Protein AF-A0A7C2WT89-F1 (afdb_monomer)

Structure (mmCIF, N/CA/C/O backbone):
data_AF-A0A7C2WT89-F1
#
_entry.id   AF-A0A7C2WT89-F1
#
loop_
_atom_site.group_PDB
_atom_site.id
_atom_site.type_symbol
_atom_site.label_atom_id
_atom_site.label_alt_id
_atom_site.label_comp_id
_atom_site.label_asym_id
_atom_site.label_entity_id
_atom_site.label_seq_id
_atom_site.pdbx_PDB_ins_code
_atom_site.Cartn_x
_atom_site.Cartn_y
_atom_site.Cartn_z
_atom_site.occupancy
_atom_site.B_iso_or_equiv
_atom_site.auth_seq_id
_atom_site.auth_comp_id
_atom_site.auth_asym_id
_atom_site.auth_atom_id
_atom_site.pdbx_PDB_model_num
ATOM 1 N N . MET A 1 1 ? 7.567 -8.082 -26.683 1.00 85.81 1 MET A N 1
ATOM 2 C CA . MET A 1 1 ? 8.306 -8.530 -25.478 1.00 85.81 1 MET A CA 1
ATOM 3 C C . MET A 1 1 ? 8.634 -7.411 -24.489 1.00 85.81 1 MET A C 1
ATOM 5 O O . MET A 1 1 ? 9.079 -6.351 -24.909 1.00 85.81 1 MET A O 1
ATOM 9 N N . GLN A 1 2 ? 8.507 -7.646 -23.176 1.00 87.81 2 GLN A N 1
ATOM 10 C CA . GLN A 1 2 ? 9.046 -6.742 -22.143 1.00 87.81 2 GLN A CA 1
ATOM 11 C C . GLN A 1 2 ? 10.360 -7.293 -21.568 1.00 87.81 2 GLN A C 1
ATOM 13 O O . GLN A 1 2 ? 10.480 -8.487 -21.293 1.00 87.81 2 GLN A O 1
ATOM 18 N N . LEU A 1 3 ? 11.352 -6.423 -21.389 1.00 90.44 3 LEU A N 1
ATOM 19 C CA . LEU A 1 3 ? 12.696 -6.751 -20.917 1.00 90.44 3 LEU A CA 1
ATOM 20 C C . LEU A 1 3 ? 12.999 -5.997 -19.624 1.00 90.44 3 LEU A C 1
ATOM 22 O O . LEU A 1 3 ? 12.679 -4.815 -19.506 1.00 90.44 3 LEU A O 1
ATOM 26 N N . TYR A 1 4 ? 13.639 -6.669 -18.669 1.00 90.00 4 TYR A N 1
ATOM 27 C CA . TYR A 1 4 ? 14.291 -6.017 -17.538 1.00 90.00 4 TYR A CA 1
ATOM 28 C C . TYR A 1 4 ? 15.688 -5.568 -17.956 1.00 90.00 4 TYR A C 1
ATOM 30 O O . TYR A 1 4 ? 16.420 -6.334 -18.588 1.00 90.00 4 TYR A O 1
ATOM 38 N N . VAL A 1 5 ? 16.073 -4.362 -17.540 1.00 93.81 5 VAL A N 1
ATOM 39 C CA . VAL A 1 5 ? 17.429 -3.837 -17.701 1.00 93.81 5 VAL A CA 1
ATOM 40 C C . VAL A 1 5 ? 17.894 -3.279 -16.364 1.00 93.81 5 VAL A C 1
ATOM 42 O O . VAL A 1 5 ? 17.204 -2.459 -15.768 1.00 93.81 5 VAL A O 1
ATOM 45 N N . GLY A 1 6 ? 19.059 -3.690 -15.874 1.00 91.81 6 GLY A N 1
ATOM 46 C CA . GLY A 1 6 ? 19.616 -3.166 -14.625 1.00 91.81 6 GLY A CA 1
ATOM 47 C C . GLY A 1 6 ? 21.132 -3.081 -14.633 1.00 91.81 6 GLY A C 1
ATOM 48 O O . GLY A 1 6 ? 21.773 -3.637 -15.515 1.00 91.81 6 GLY A O 1
ATOM 49 N N . GLY A 1 7 ? 21.708 -2.402 -13.644 1.00 88.00 7 GLY A N 1
ATOM 50 C CA . GLY A 1 7 ? 23.158 -2.225 -13.520 1.00 88.00 7 GLY A CA 1
ATOM 51 C C . GLY A 1 7 ? 23.739 -1.116 -14.400 1.00 88.00 7 GLY A C 1
ATOM 52 O O . GLY A 1 7 ? 24.950 -1.085 -14.588 1.00 88.00 7 GLY A O 1
ATOM 53 N N . PHE A 1 8 ? 22.897 -0.233 -14.944 1.00 95.44 8 PHE A N 1
ATOM 54 C CA . PHE A 1 8 ? 23.338 0.965 -15.661 1.00 95.44 8 PHE A CA 1
ATOM 55 C C . PHE A 1 8 ? 23.509 2.161 -14.716 1.00 95.44 8 PHE A C 1
ATOM 57 O O . PHE A 1 8 ? 23.029 2.153 -13.578 1.00 95.44 8 PHE A O 1
ATOM 64 N N . SER A 1 9 ? 24.187 3.200 -15.207 1.00 94.19 9 SER A N 1
ATOM 65 C CA . SER A 1 9 ? 24.551 4.371 -14.414 1.00 94.19 9 SER A CA 1
ATOM 66 C C . SER A 1 9 ? 23.323 5.157 -13.959 1.00 94.19 9 SER A C 1
ATOM 68 O O . SER A 1 9 ? 22.323 5.258 -14.666 1.00 94.19 9 SER A O 1
ATOM 70 N N . SER A 1 10 ? 23.398 5.795 -12.790 1.00 90.00 10 SER A N 1
ATOM 71 C CA . SER A 1 10 ? 22.308 6.646 -12.291 1.00 90.00 10 SER A CA 1
ATOM 72 C C . SER A 1 10 ? 22.064 7.894 -13.153 1.00 90.00 10 SER A C 1
ATOM 74 O O . SER A 1 10 ? 21.042 8.562 -12.990 1.00 90.00 10 SER A O 1
ATOM 76 N N . VAL A 1 11 ? 22.980 8.212 -14.070 1.00 92.38 11 VAL A N 1
ATOM 77 C CA . VAL A 1 11 ? 22.815 9.294 -15.050 1.00 92.38 11 VAL A CA 1
ATOM 78 C C . VAL A 1 11 ? 22.340 8.810 -16.420 1.00 92.38 11 VAL A C 1
ATOM 80 O O . VAL A 1 11 ? 22.006 9.658 -17.239 1.00 92.38 11 VAL A O 1
ATOM 83 N N . THR A 1 12 ? 22.280 7.493 -16.661 1.00 94.12 12 THR A N 1
ATOM 84 C CA . THR A 1 12 ? 21.783 6.940 -17.928 1.00 94.12 12 THR A CA 1
ATOM 85 C C . THR A 1 12 ? 20.310 7.312 -18.113 1.00 94.12 12 THR A C 1
ATOM 87 O O . THR A 1 12 ? 19.504 7.181 -17.182 1.00 94.12 12 THR A O 1
ATOM 90 N N . LEU A 1 13 ? 19.961 7.779 -19.312 1.00 95.00 13 LEU A N 1
ATOM 91 C CA . LEU A 1 13 ? 18.623 8.243 -19.678 1.00 95.00 13 LEU A CA 1
ATOM 92 C C . LEU A 1 13 ? 17.868 7.233 -20.551 1.00 95.00 13 LEU A C 1
ATOM 94 O O . LEU A 1 13 ? 18.439 6.331 -21.163 1.00 95.00 13 LEU A O 1
ATOM 98 N N . GLU A 1 14 ? 16.550 7.409 -20.622 1.00 95.19 14 GLU A N 1
ATOM 99 C CA . GLU A 1 14 ? 15.634 6.557 -21.378 1.00 95.19 14 GLU A CA 1
ATOM 100 C C . GLU A 1 14 ? 16.024 6.472 -22.867 1.00 95.19 14 GLU A C 1
ATOM 102 O O . GLU A 1 14 ? 16.026 5.380 -23.435 1.00 95.19 14 GLU A O 1
ATOM 107 N N . ASP A 1 15 ? 16.432 7.590 -23.478 1.00 96.06 15 ASP A N 1
ATOM 108 C CA . ASP A 1 15 ? 16.851 7.648 -24.887 1.00 96.06 15 ASP A CA 1
ATOM 109 C C . ASP A 1 15 ? 18.136 6.850 -25.162 1.00 96.06 15 ASP A C 1
ATOM 111 O O . ASP A 1 15 ? 18.303 6.285 -26.243 1.00 96.06 15 ASP A O 1
ATOM 115 N N . GLU A 1 16 ? 19.045 6.760 -24.188 1.00 96.12 16 GLU A N 1
ATOM 116 C CA . GLU A 1 16 ? 20.295 6.000 -24.321 1.00 96.12 16 GLU A CA 1
ATOM 117 C C . GLU A 1 16 ? 20.022 4.495 -24.286 1.00 96.12 16 GLU A C 1
ATOM 119 O O . GLU A 1 16 ? 20.577 3.734 -25.085 1.00 96.12 16 GLU A O 1
ATOM 124 N N . LEU A 1 17 ? 19.100 4.068 -23.418 1.00 96.75 17 LEU A N 1
ATOM 125 C CA . LEU A 1 17 ? 18.582 2.703 -23.426 1.00 96.75 17 LEU A CA 1
ATOM 126 C C . LEU A 1 17 ? 17.827 2.422 -24.732 1.00 96.75 17 LEU A C 1
ATOM 128 O O . LEU A 1 17 ? 18.110 1.426 -25.390 1.00 96.75 17 LEU A O 1
ATOM 132 N N . ALA A 1 18 ? 16.935 3.308 -25.177 1.00 97.38 18 ALA A N 1
ATOM 133 C CA . ALA A 1 18 ? 16.224 3.129 -26.443 1.00 97.38 18 ALA A CA 1
ATOM 134 C C . ALA A 1 18 ? 17.200 2.972 -27.621 1.00 97.38 18 ALA A C 1
ATOM 136 O O . ALA A 1 18 ? 17.066 2.051 -28.430 1.00 97.38 18 ALA A O 1
ATOM 137 N N . LEU A 1 19 ? 18.243 3.805 -27.675 1.00 96.88 19 LEU A N 1
ATOM 138 C CA . LEU A 1 19 ? 19.283 3.719 -28.693 1.00 96.88 19 LEU A CA 1
ATOM 139 C C . LEU A 1 19 ? 20.036 2.385 -28.619 1.00 96.88 19 LEU A C 1
ATOM 141 O O . LEU A 1 19 ? 20.241 1.741 -29.649 1.00 96.88 19 LEU A O 1
ATOM 145 N N . ALA A 1 20 ? 20.402 1.930 -27.417 1.00 96.19 20 ALA A N 1
ATOM 146 C CA . ALA A 1 20 ? 21.120 0.674 -27.233 1.00 96.19 20 ALA A CA 1
ATOM 147 C C . ALA A 1 20 ? 20.332 -0.541 -27.753 1.00 96.19 20 ALA A C 1
ATOM 149 O O . ALA A 1 20 ? 20.948 -1.436 -28.344 1.00 96.19 20 ALA A O 1
ATOM 150 N N . PHE A 1 21 ? 19.008 -0.549 -27.569 1.00 97.56 21 PHE A N 1
ATOM 151 C CA . PHE A 1 21 ? 18.112 -1.640 -27.965 1.00 97.56 21 PHE A CA 1
ATOM 152 C C . PHE A 1 21 ? 17.601 -1.523 -29.412 1.00 97.56 21 PHE A C 1
ATOM 154 O O . PHE A 1 21 ? 17.372 -2.546 -30.054 1.00 97.56 21 PHE A O 1
ATOM 161 N N . SER A 1 22 ? 17.518 -0.312 -29.975 1.00 96.94 22 SER A N 1
ATOM 162 C CA . SER A 1 22 ? 16.974 -0.079 -31.329 1.00 96.94 22 SER A CA 1
ATOM 163 C C . SER A 1 22 ? 17.727 -0.787 -32.463 1.00 96.94 22 SER A C 1
ATOM 165 O O . SER A 1 22 ? 17.186 -0.980 -33.548 1.00 96.94 22 SER A O 1
ATOM 167 N N . ARG A 1 23 ? 18.971 -1.223 -32.221 1.00 95.69 23 ARG A N 1
ATOM 168 C CA . ARG A 1 23 ? 19.753 -2.013 -33.187 1.00 95.69 23 ARG A CA 1
ATOM 169 C C . ARG A 1 23 ? 19.200 -3.425 -33.423 1.00 95.69 23 ARG A C 1
ATOM 171 O O . ARG A 1 23 ? 19.568 -4.039 -34.418 1.00 95.69 23 ARG A O 1
ATOM 178 N N . PHE A 1 24 ? 18.402 -3.949 -32.492 1.00 96.88 24 PHE A N 1
ATOM 179 C CA . PHE A 1 24 ? 17.832 -5.298 -32.565 1.00 96.88 24 PHE A CA 1
ATOM 180 C C . PHE A 1 24 ? 16.410 -5.294 -33.117 1.00 96.88 24 PHE A C 1
ATOM 182 O O . PHE A 1 24 ? 15.963 -6.318 -33.616 1.00 96.88 24 PHE A O 1
ATOM 189 N N . GLY A 1 25 ? 15.712 -4.161 -33.029 1.00 94.88 25 GLY A N 1
ATOM 190 C CA . GLY A 1 25 ? 14.293 -4.083 -33.338 1.00 94.88 25 GLY A CA 1
ATOM 191 C C . GLY A 1 25 ? 13.651 -2.783 -32.876 1.00 94.88 25 GLY A C 1
ATOM 192 O O . GLY A 1 25 ? 14.311 -1.919 -32.290 1.00 94.88 25 GLY A O 1
ATOM 193 N N . ALA A 1 26 ? 12.351 -2.633 -33.127 1.00 96.19 26 ALA A N 1
ATOM 194 C CA . ALA A 1 26 ? 11.633 -1.433 -32.712 1.00 96.19 26 ALA A CA 1
ATOM 195 C C . ALA A 1 26 ? 11.353 -1.441 -31.198 1.00 96.19 26 ALA A C 1
ATOM 197 O O . ALA A 1 26 ? 10.819 -2.401 -30.635 1.00 96.19 26 ALA A O 1
ATOM 198 N N . VAL A 1 27 ? 11.703 -0.331 -30.544 1.00 97.44 27 VAL A N 1
ATOM 199 C CA . VAL A 1 27 ? 11.435 -0.087 -29.122 1.00 97.44 27 VAL A CA 1
ATOM 200 C C . VAL A 1 27 ? 10.096 0.640 -28.992 1.00 97.44 27 VAL A C 1
ATOM 202 O O . VAL A 1 27 ? 9.927 1.740 -29.512 1.00 97.44 27 VAL A O 1
ATOM 205 N N . GLU A 1 28 ? 9.143 0.016 -28.305 1.00 93.62 28 GLU A N 1
ATOM 206 C CA . GLU A 1 28 ? 7.814 0.557 -28.009 1.00 93.62 28 GLU A CA 1
ATOM 207 C C . GLU A 1 28 ? 7.859 1.543 -26.831 1.00 93.62 28 GLU A C 1
ATOM 209 O O . GLU A 1 28 ? 7.263 2.617 -26.899 1.00 93.62 28 GLU A O 1
ATOM 214 N N . SER A 1 29 ? 8.573 1.201 -25.753 1.00 88.38 29 SER A N 1
ATOM 215 C CA . SER A 1 29 ? 8.723 2.068 -24.578 1.00 88.38 29 SER A CA 1
ATOM 216 C C . SER A 1 29 ? 9.980 1.757 -23.762 1.00 88.38 29 SER A C 1
ATOM 218 O O . SER A 1 29 ? 10.525 0.652 -23.817 1.00 88.38 29 SER A O 1
ATOM 220 N N . VAL A 1 30 ? 10.426 2.746 -22.982 1.00 93.25 30 VAL A N 1
ATOM 221 C CA . VAL A 1 30 ? 11.488 2.619 -21.976 1.00 93.25 30 VAL A CA 1
ATOM 222 C C . VAL A 1 30 ? 11.020 3.290 -20.690 1.00 93.25 30 VAL A C 1
ATOM 224 O O . VAL A 1 30 ? 10.535 4.418 -20.723 1.00 93.25 30 VAL A O 1
ATOM 227 N N . GLU A 1 31 ? 11.190 2.612 -19.559 1.00 88.81 31 GLU A N 1
ATOM 228 C CA . GLU A 1 31 ? 10.831 3.137 -18.240 1.00 88.81 31 GLU A CA 1
ATOM 229 C C . GLU A 1 31 ? 11.981 2.919 -17.256 1.00 88.81 31 GLU A C 1
ATOM 231 O O . GLU A 1 31 ? 12.312 1.779 -16.930 1.00 88.81 31 GLU A O 1
ATOM 236 N N . ILE A 1 32 ? 12.587 3.999 -16.754 1.00 89.94 32 ILE A N 1
ATOM 237 C CA . ILE A 1 32 ? 13.615 3.928 -15.707 1.00 89.94 32 ILE A CA 1
ATOM 238 C C . ILE A 1 32 ? 12.964 4.079 -14.336 1.00 89.94 32 ILE A C 1
ATOM 240 O O . ILE A 1 32 ? 12.209 5.019 -14.079 1.00 89.94 32 ILE A O 1
ATOM 244 N N . VAL A 1 33 ? 13.312 3.181 -13.413 1.00 80.94 33 VAL A N 1
ATOM 245 C CA . VAL A 1 33 ? 12.857 3.276 -12.029 1.00 80.94 33 VAL A CA 1
ATOM 246 C C . VAL A 1 33 ? 13.668 4.337 -11.301 1.00 80.94 33 VAL A C 1
ATOM 248 O O . VAL A 1 33 ? 14.896 4.268 -11.199 1.00 80.94 33 VAL A O 1
ATOM 251 N N . ARG A 1 34 ? 12.952 5.310 -10.742 1.00 84.12 34 ARG A N 1
ATOM 252 C CA . ARG A 1 34 ? 13.529 6.451 -10.033 1.00 84.12 34 ARG A CA 1
ATOM 253 C C . ARG A 1 34 ? 13.133 6.443 -8.566 1.00 84.12 34 ARG A C 1
ATOM 255 O O . ARG A 1 34 ? 12.100 5.896 -8.171 1.00 84.12 34 ARG A O 1
ATOM 262 N N . ASP A 1 35 ? 13.976 7.028 -7.729 1.00 77.44 35 ASP A N 1
ATOM 263 C CA . ASP A 1 35 ? 13.589 7.330 -6.365 1.00 77.44 35 ASP A CA 1
ATOM 264 C C . ASP A 1 35 ? 12.488 8.392 -6.354 1.00 77.44 35 ASP A C 1
ATOM 266 O O . ASP A 1 35 ? 12.626 9.467 -6.928 1.00 77.44 35 ASP A O 1
ATOM 270 N N . PHE A 1 36 ? 11.375 8.090 -5.689 1.00 60.31 36 PHE A N 1
ATOM 271 C CA . PHE A 1 36 ? 10.222 8.987 -5.641 1.00 60.31 36 PHE A CA 1
ATOM 272 C C . PHE A 1 36 ? 10.515 10.293 -4.884 1.00 60.31 36 PHE A C 1
ATOM 274 O O . PHE A 1 36 ? 9.794 11.277 -5.038 1.00 60.31 36 PHE A O 1
ATOM 281 N N . GLN A 1 37 ? 11.529 10.304 -4.014 1.00 52.12 37 GLN A N 1
ATOM 282 C CA . GLN A 1 37 ? 11.883 11.467 -3.214 1.00 52.12 37 GLN A CA 1
ATOM 283 C C . GLN A 1 37 ? 12.890 12.380 -3.914 1.00 52.12 37 GLN A C 1
ATOM 285 O O . GLN A 1 37 ? 12.718 13.593 -3.807 1.00 52.12 37 GLN A O 1
ATOM 290 N N . SER A 1 38 ? 13.918 11.831 -4.572 1.00 76.62 38 SER A N 1
ATOM 291 C CA . SER A 1 38 ? 14.972 12.618 -5.237 1.00 76.62 38 SER A CA 1
ATOM 292 C C . SER A 1 38 ? 14.824 12.725 -6.759 1.00 76.62 38 SER A C 1
ATOM 294 O O . SER A 1 38 ? 15.417 13.615 -7.360 1.00 76.62 38 SER A O 1
ATOM 296 N N . GLY A 1 39 ? 14.039 11.848 -7.394 1.00 78.50 39 GLY A N 1
ATOM 297 C CA . GLY A 1 39 ? 13.948 11.729 -8.856 1.00 78.50 39 GLY A CA 1
ATOM 298 C C . GLY A 1 39 ? 15.148 11.020 -9.500 1.00 78.50 39 GLY A C 1
ATOM 299 O O . GLY A 1 39 ? 15.184 10.840 -10.720 1.00 78.50 39 GLY A O 1
ATOM 300 N N . GLU A 1 40 ? 16.128 10.595 -8.704 1.00 82.62 40 GLU A N 1
ATOM 301 C CA . GLU A 1 40 ? 17.345 9.953 -9.198 1.00 82.62 40 GLU A CA 1
ATOM 302 C C . GLU A 1 40 ? 17.061 8.540 -9.705 1.00 82.62 40 GLU A C 1
ATOM 304 O O . GLU A 1 40 ? 16.268 7.800 -9.122 1.00 82.62 40 GLU A O 1
ATOM 309 N N . SER A 1 41 ? 17.729 8.147 -10.790 1.00 90.38 41 SER A N 1
ATOM 310 C CA . SER A 1 41 ? 17.664 6.775 -11.298 1.00 90.38 41 SER A CA 1
ATOM 311 C C . SER A 1 41 ? 18.238 5.798 -10.278 1.00 90.38 41 SER A C 1
ATOM 313 O O . SER A 1 41 ? 19.297 6.035 -9.692 1.00 90.38 41 SER A O 1
ATOM 3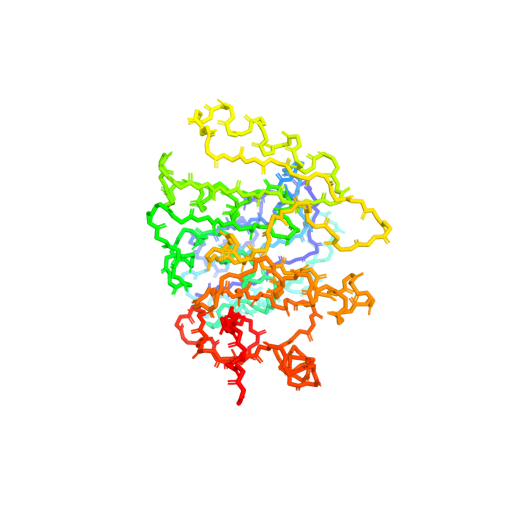15 N N . LYS A 1 42 ? 17.566 4.658 -10.113 1.00 84.81 42 LYS A N 1
ATOM 316 C CA . LYS A 1 42 ? 18.062 3.539 -9.303 1.00 84.81 42 LYS A CA 1
ATOM 317 C C . LYS A 1 42 ? 18.966 2.582 -10.086 1.00 84.81 42 LYS A C 1
ATOM 319 O O . LYS A 1 42 ? 19.372 1.561 -9.538 1.00 84.81 42 LYS A O 1
ATOM 324 N N . GLY A 1 43 ? 19.273 2.897 -11.347 1.00 90.19 43 GLY A N 1
ATOM 325 C CA . GLY A 1 43 ? 20.132 2.078 -12.206 1.00 90.19 43 GLY A CA 1
ATOM 326 C C . GLY A 1 43 ? 19.448 0.822 -12.753 1.00 90.19 43 GLY A C 1
ATOM 327 O O . GLY A 1 43 ? 20.126 -0.152 -13.081 1.00 90.19 43 GLY A O 1
ATOM 328 N N . PHE A 1 44 ? 18.112 0.806 -12.805 1.00 90.38 44 PHE A N 1
ATOM 329 C CA . PHE A 1 44 ? 17.334 -0.257 -13.444 1.00 90.38 44 PHE A CA 1
ATOM 330 C C . PHE A 1 44 ? 15.992 0.248 -13.991 1.00 90.38 44 PHE A C 1
ATOM 332 O O . PHE A 1 44 ? 15.515 1.321 -13.620 1.00 90.38 44 PHE A O 1
ATOM 339 N N . GLY A 1 45 ? 15.395 -0.524 -14.895 1.00 87.94 45 GLY A N 1
ATOM 340 C CA . GLY A 1 45 ? 14.199 -0.160 -15.642 1.00 87.94 45 GLY A CA 1
ATOM 341 C C . GLY A 1 45 ? 13.681 -1.286 -16.533 1.00 87.94 45 GLY A C 1
ATOM 342 O O . GLY A 1 45 ? 14.115 -2.439 -16.428 1.00 87.94 45 GLY A O 1
ATOM 343 N N . THR A 1 46 ? 12.747 -0.945 -17.418 1.00 90.88 46 THR A N 1
ATOM 344 C CA . THR A 1 46 ? 12.218 -1.853 -18.440 1.00 90.88 46 THR A CA 1
ATOM 345 C C . THR A 1 46 ? 12.352 -1.272 -19.842 1.00 90.88 46 THR A C 1
ATOM 347 O O . THR A 1 46 ? 12.328 -0.056 -20.029 1.00 90.88 46 THR A O 1
ATOM 350 N N . VAL A 1 47 ? 12.487 -2.160 -20.826 1.00 94.94 47 VAL A N 1
ATOM 351 C CA . VAL A 1 47 ? 12.433 -1.839 -22.258 1.00 94.94 47 VAL A CA 1
ATOM 352 C C . VAL A 1 47 ? 11.401 -2.750 -22.906 1.00 94.94 47 VAL A C 1
ATOM 354 O O . VAL A 1 47 ? 11.427 -3.965 -22.706 1.00 94.94 47 VAL A O 1
ATOM 357 N N . ARG A 1 48 ? 10.484 -2.180 -23.682 1.00 92.62 48 ARG A N 1
ATOM 358 C CA . ARG A 1 48 ? 9.462 -2.925 -24.415 1.00 92.62 48 ARG A CA 1
ATOM 359 C C . ARG A 1 48 ? 9.824 -2.971 -25.891 1.00 92.62 48 ARG A C 1
ATOM 361 O O . ARG A 1 48 ? 9.903 -1.936 -26.538 1.00 92.62 48 ARG A O 1
ATOM 368 N N . MET A 1 49 ? 10.062 -4.172 -26.399 1.00 95.00 49 MET A N 1
ATOM 369 C CA . MET A 1 49 ? 10.321 -4.462 -27.810 1.00 95.00 49 MET A CA 1
ATOM 370 C C . MET A 1 49 ? 9.016 -4.888 -28.485 1.00 95.00 49 MET A C 1
ATOM 372 O O . MET A 1 49 ? 8.223 -5.625 -27.883 1.00 95.00 49 MET A O 1
ATOM 376 N N . THR A 1 50 ? 8.801 -4.480 -29.734 1.00 91.88 50 THR A N 1
ATOM 377 C CA . THR A 1 50 ? 7.584 -4.837 -30.483 1.00 91.88 50 THR A CA 1
ATOM 378 C C . THR A 1 50 ? 7.522 -6.310 -30.881 1.00 91.88 50 THR A C 1
ATOM 380 O O . THR A 1 50 ? 6.426 -6.841 -31.040 1.00 91.88 50 THR A O 1
ATOM 383 N N . ASP A 1 51 ? 8.674 -6.970 -31.020 1.00 95.06 51 ASP A N 1
ATOM 384 C CA . ASP A 1 51 ? 8.794 -8.367 -31.439 1.00 95.06 51 ASP A CA 1
ATOM 385 C C . ASP A 1 51 ? 9.554 -9.210 -30.400 1.00 95.06 51 ASP A C 1
ATOM 387 O O . ASP A 1 51 ? 10.448 -8.730 -29.695 1.00 95.06 51 ASP A O 1
ATOM 391 N N . ASP A 1 52 ? 9.160 -10.476 -30.276 1.00 90.75 52 ASP A N 1
ATOM 392 C CA . ASP A 1 52 ? 9.717 -11.398 -29.287 1.00 90.75 52 ASP A CA 1
ATOM 393 C C . ASP A 1 52 ? 11.052 -12.014 -29.715 1.00 90.75 52 ASP A C 1
ATOM 395 O O . ASP A 1 52 ? 11.910 -12.237 -28.861 1.00 90.75 52 ASP A O 1
ATOM 399 N N . ALA A 1 53 ? 11.267 -12.259 -31.009 1.00 95.19 53 ALA A N 1
ATOM 400 C CA . ALA A 1 53 ? 12.550 -12.749 -31.502 1.00 95.19 53 ALA A CA 1
ATOM 401 C C . ALA A 1 53 ? 13.620 -11.650 -31.406 1.00 95.19 53 ALA A C 1
ATOM 403 O O . ALA A 1 53 ? 14.730 -11.915 -30.944 1.00 95.19 53 ALA A O 1
ATOM 404 N N . GLU A 1 54 ? 13.261 -10.409 -31.749 1.00 96.69 54 GLU A N 1
ATOM 405 C CA . GLU A 1 54 ? 14.134 -9.235 -31.590 1.00 96.69 54 GLU A CA 1
ATOM 406 C C . GLU A 1 54 ? 14.524 -9.007 -30.118 1.00 96.69 54 GLU A C 1
ATOM 408 O O . GLU A 1 54 ? 15.669 -8.667 -29.806 1.00 96.69 54 GLU A O 1
ATOM 413 N N . GLY A 1 55 ? 13.591 -9.226 -29.186 1.00 96.25 55 GLY A N 1
ATOM 414 C CA . GLY A 1 55 ? 13.870 -9.110 -27.757 1.00 96.25 55 GLY A CA 1
ATOM 415 C C . GLY A 1 55 ? 14.787 -10.214 -27.205 1.00 96.25 55 GLY A C 1
ATOM 416 O O . GLY A 1 55 ? 15.649 -9.920 -26.376 1.00 96.25 55 GLY A O 1
ATOM 417 N N . GLU A 1 56 ? 14.671 -11.458 -27.681 1.00 95.81 56 GLU A N 1
ATOM 418 C CA . GLU A 1 56 ? 15.599 -12.548 -27.321 1.00 95.81 56 GLU A CA 1
ATOM 419 C C . GLU A 1 56 ? 17.020 -12.320 -27.855 1.00 95.81 56 GLU A C 1
ATOM 421 O O . GLU A 1 56 ? 18.012 -12.562 -27.154 1.00 95.81 56 GLU A O 1
ATOM 426 N N . GLU A 1 57 ? 17.131 -11.795 -29.077 1.00 97.19 57 GLU A N 1
ATOM 427 C CA . GLU A 1 57 ? 18.404 -11.362 -29.659 1.00 97.19 57 GLU A CA 1
ATOM 428 C C . GLU A 1 57 ? 19.042 -10.268 -28.783 1.00 97.19 57 GLU A C 1
ATOM 430 O O . GLU A 1 57 ? 20.212 -10.373 -28.400 1.00 97.19 57 GLU A O 1
ATOM 435 N N . ALA A 1 58 ? 18.255 -9.263 -28.379 1.00 97.69 58 ALA A N 1
ATOM 436 C CA . ALA A 1 58 ? 18.716 -8.186 -27.507 1.00 97.69 58 ALA A CA 1
ATOM 437 C C . ALA A 1 58 ? 19.216 -8.704 -26.147 1.00 97.69 58 ALA A C 1
ATOM 439 O O . ALA A 1 58 ? 20.278 -8.277 -25.692 1.00 97.69 58 ALA A O 1
ATOM 440 N N . ILE A 1 59 ? 18.512 -9.650 -25.508 1.00 96.75 59 ILE A N 1
ATOM 441 C CA . ILE A 1 59 ? 18.976 -10.287 -24.260 1.00 96.75 59 ILE A CA 1
ATOM 442 C C . ILE A 1 59 ? 20.330 -10.957 -24.477 1.00 96.75 59 ILE A C 1
ATOM 444 O O . ILE A 1 59 ? 21.268 -10.717 -23.716 1.00 96.75 59 ILE A O 1
ATOM 448 N N . THR A 1 60 ? 20.435 -11.787 -25.514 1.00 96.19 60 THR A N 1
ATOM 449 C CA . THR A 1 60 ? 21.637 -12.580 -25.797 1.00 96.19 60 THR A CA 1
ATOM 450 C C . THR A 1 60 ? 22.858 -11.688 -26.008 1.00 96.19 60 THR A C 1
ATOM 452 O O . THR A 1 60 ? 23.948 -12.004 -25.533 1.00 96.19 60 THR A O 1
ATOM 455 N N . GLN A 1 61 ? 22.672 -10.562 -26.700 1.00 97.50 61 GLN A N 1
ATOM 456 C CA . GLN A 1 61 ? 23.760 -9.682 -27.116 1.00 97.50 61 GLN A CA 1
ATOM 457 C C . GLN A 1 61 ? 24.109 -8.611 -26.078 1.00 97.50 61 GLN A C 1
ATOM 459 O O . GLN A 1 61 ? 25.264 -8.197 -26.009 1.00 97.50 61 GLN A O 1
ATOM 464 N N . LEU A 1 62 ? 23.143 -8.136 -25.284 1.00 97.44 62 LEU A N 1
ATOM 465 C CA . LEU A 1 62 ? 23.368 -7.049 -24.324 1.00 97.44 62 LEU A CA 1
ATOM 466 C C . LEU A 1 62 ? 23.610 -7.525 -22.894 1.00 97.44 62 LEU A C 1
ATOM 468 O O . LEU A 1 62 ? 24.264 -6.811 -22.128 1.00 97.44 62 LEU A O 1
ATOM 472 N N . ASN A 1 63 ? 23.107 -8.695 -22.499 1.00 95.12 63 ASN A N 1
ATOM 473 C CA . ASN A 1 63 ? 23.253 -9.154 -21.124 1.00 95.12 63 ASN A CA 1
ATOM 474 C C . ASN A 1 63 ? 24.733 -9.349 -20.753 1.00 95.12 63 ASN A C 1
ATOM 476 O O . ASN A 1 63 ? 25.452 -10.158 -21.334 1.00 95.12 63 ASN A O 1
ATOM 480 N N . GLY A 1 64 ? 25.191 -8.606 -19.749 1.00 91.38 64 GLY A N 1
ATOM 481 C CA . GLY A 1 64 ? 26.572 -8.605 -19.288 1.00 91.38 64 GLY A CA 1
ATOM 482 C C . GLY A 1 64 ? 27.525 -7.711 -20.083 1.00 91.38 64 GLY A C 1
ATOM 483 O O . GLY A 1 64 ? 28.727 -7.748 -19.807 1.00 91.38 64 GLY A O 1
ATOM 484 N N . THR A 1 65 ? 27.027 -6.914 -21.029 1.00 96.81 65 THR A N 1
ATOM 485 C CA . THR A 1 65 ? 27.831 -5.905 -21.737 1.00 96.81 65 THR A CA 1
ATOM 486 C C . THR A 1 65 ? 27.996 -4.632 -20.911 1.00 96.81 65 THR A C 1
ATOM 488 O O . THR A 1 65 ? 27.382 -4.486 -19.855 1.00 96.81 65 THR A O 1
ATOM 491 N N . LEU A 1 66 ? 28.861 -3.720 -21.362 1.00 95.06 66 LEU A N 1
ATOM 492 C CA . LEU A 1 66 ? 29.056 -2.424 -20.715 1.00 95.06 66 LEU A CA 1
ATOM 493 C C . LEU A 1 66 ? 28.193 -1.348 -21.387 1.00 95.06 66 LEU A C 1
ATOM 495 O O . LEU A 1 66 ? 28.294 -1.151 -22.597 1.00 95.06 66 LEU A O 1
ATOM 499 N N . LEU A 1 67 ? 27.424 -0.616 -20.585 1.00 93.00 67 LEU A N 1
ATOM 500 C CA . LEU A 1 67 ? 26.752 0.634 -20.936 1.00 93.00 67 LEU A CA 1
ATOM 501 C C . LEU A 1 67 ? 27.271 1.712 -19.978 1.00 93.00 67 LEU A C 1
ATOM 503 O O . LEU A 1 67 ? 27.258 1.508 -18.765 1.00 93.00 67 LEU A O 1
ATOM 507 N N . ASP A 1 68 ? 27.818 2.805 -20.507 1.00 88.69 68 ASP A N 1
ATOM 508 C CA . ASP A 1 68 ? 28.455 3.873 -19.713 1.00 88.69 68 ASP A CA 1
ATOM 509 C C . ASP A 1 68 ? 29.526 3.367 -18.730 1.00 88.69 68 ASP A C 1
ATOM 511 O O . ASP A 1 68 ? 29.692 3.861 -17.615 1.00 88.69 68 ASP A O 1
ATOM 515 N N . GLY A 1 69 ? 30.257 2.327 -19.140 1.00 88.50 69 GLY A N 1
ATOM 516 C CA . GLY A 1 69 ? 31.281 1.683 -18.316 1.00 88.50 69 GLY A CA 1
ATOM 517 C C . GLY A 1 69 ? 30.734 0.786 -17.201 1.00 88.50 69 GLY A C 1
ATOM 518 O O . GLY A 1 69 ? 31.529 0.204 -16.464 1.00 88.50 69 GLY A O 1
ATOM 519 N N . GLN A 1 70 ? 29.413 0.623 -17.087 1.00 92.25 70 GLN A N 1
ATOM 520 C CA . GLN A 1 70 ? 28.779 -0.272 -16.124 1.00 92.25 70 GLN A CA 1
ATOM 521 C C . GLN A 1 70 ? 28.205 -1.515 -16.793 1.00 92.25 70 GLN A C 1
ATOM 523 O O . GLN A 1 70 ? 27.665 -1.467 -17.895 1.00 92.25 70 GLN A O 1
ATOM 528 N N . LYS A 1 71 ? 28.352 -2.659 -16.124 1.00 94.19 71 LYS A N 1
ATOM 529 C CA . LYS A 1 71 ? 27.877 -3.937 -16.644 1.00 94.19 71 LYS A CA 1
ATOM 530 C C . LYS A 1 71 ? 26.364 -4.031 -16.486 1.00 94.19 71 LYS A C 1
ATOM 532 O O . LYS A 1 71 ? 25.880 -4.129 -15.360 1.00 94.19 71 LYS A O 1
ATOM 537 N N . ILE A 1 72 ? 25.648 -4.072 -17.603 1.00 96.62 72 ILE A N 1
ATOM 538 C CA . ILE A 1 72 ? 24.193 -4.191 -17.596 1.00 96.62 72 ILE A CA 1
ATOM 539 C C . ILE A 1 72 ? 23.753 -5.650 -17.532 1.00 96.62 72 ILE A C 1
ATOM 541 O O . ILE A 1 72 ? 24.388 -6.542 -18.092 1.00 96.62 72 ILE A O 1
ATOM 545 N N . MET A 1 73 ? 22.644 -5.895 -16.849 1.00 88.00 73 MET A N 1
ATOM 546 C CA . MET A 1 73 ? 21.919 -7.155 -16.845 1.00 88.00 73 MET A CA 1
ATOM 547 C C . MET A 1 73 ? 20.660 -6.978 -17.680 1.00 88.00 73 MET A C 1
ATOM 549 O O . MET A 1 73 ? 19.886 -6.058 -17.418 1.00 88.00 73 MET A O 1
ATOM 553 N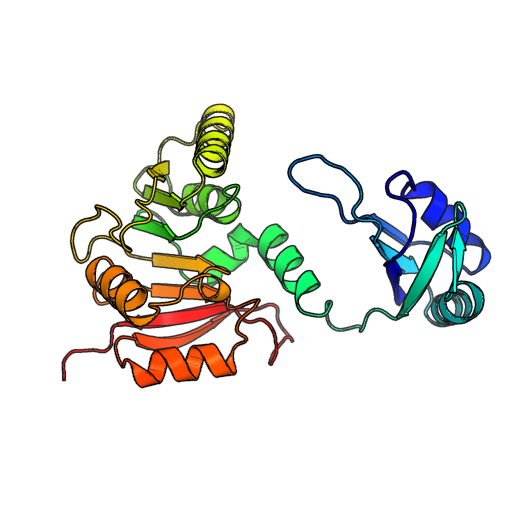 N . VAL A 1 74 ? 20.460 -7.861 -18.654 1.00 93.50 74 VAL A N 1
ATOM 554 C CA . VAL A 1 74 ? 19.273 -7.868 -19.513 1.00 93.50 74 VAL A CA 1
ATOM 555 C C . VAL A 1 74 ? 18.628 -9.240 -19.432 1.00 93.50 74 VAL A C 1
ATOM 557 O O . VAL A 1 74 ? 19.306 -10.258 -19.570 1.00 93.50 74 VAL A O 1
ATOM 560 N N . SER A 1 75 ? 17.325 -9.281 -19.188 1.00 85.62 75 SER A N 1
ATOM 561 C CA . SER A 1 75 ? 16.566 -10.528 -19.139 1.00 85.62 75 SER A CA 1
ATOM 562 C C . SER A 1 75 ? 15.133 -10.320 -19.608 1.00 85.62 75 SER A C 1
ATOM 564 O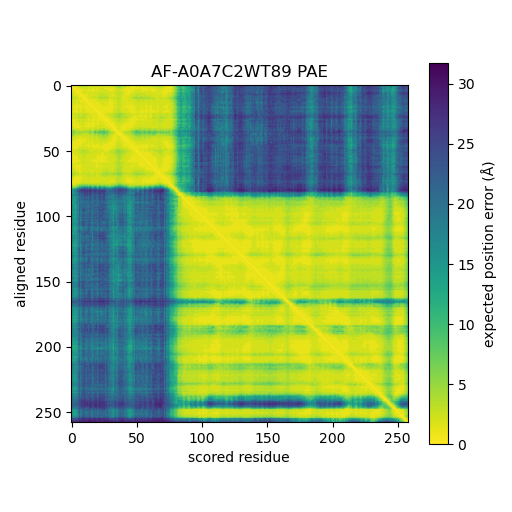 O . SER A 1 75 ? 14.591 -9.215 -19.537 1.00 85.62 75 SER A O 1
ATOM 566 N N . ARG A 1 76 ? 14.499 -11.401 -20.070 1.00 85.69 76 ARG A N 1
ATOM 567 C CA . ARG A 1 76 ? 13.058 -11.425 -20.336 1.00 85.69 76 ARG A CA 1
ATOM 568 C C . ARG A 1 76 ? 12.336 -11.087 -19.033 1.00 85.69 76 ARG A C 1
ATOM 570 O O . ARG A 1 76 ? 12.547 -11.763 -18.023 1.00 85.69 76 ARG A O 1
ATOM 577 N N . MET A 1 77 ? 11.489 -10.058 -19.049 1.00 75.19 77 MET A N 1
ATOM 578 C CA . MET A 1 77 ? 10.485 -9.930 -17.999 1.00 75.19 77 MET A CA 1
ATOM 579 C C . MET A 1 77 ? 9.461 -11.044 -18.216 1.00 75.19 77 MET A C 1
ATOM 581 O O . MET A 1 77 ? 9.033 -11.241 -19.355 1.00 75.19 77 MET A O 1
ATOM 585 N N . PRO A 1 78 ? 9.083 -11.802 -17.176 1.00 58.66 78 PRO A N 1
ATOM 586 C CA . PRO A 1 78 ? 8.011 -12.774 -17.317 1.00 58.66 78 PRO A CA 1
ATOM 587 C C . PRO A 1 78 ? 6.745 -12.063 -17.821 1.00 58.66 78 PRO A C 1
ATOM 589 O O . PRO A 1 78 ? 6.457 -10.947 -17.390 1.00 58.66 78 PRO A O 1
ATOM 592 N N . ASP A 1 79 ? 5.968 -12.710 -18.696 1.00 54.28 79 ASP A N 1
ATOM 593 C CA . ASP A 1 79 ? 4.696 -12.158 -19.203 1.00 54.28 79 ASP A CA 1
ATOM 594 C C . ASP A 1 79 ? 3.674 -11.906 -18.070 1.00 54.28 79 ASP A C 1
ATOM 596 O O . ASP A 1 79 ? 2.712 -11.154 -18.210 1.00 54.28 79 ASP A O 1
ATOM 600 N N . THR A 1 80 ? 3.918 -12.498 -16.901 1.00 46.94 80 THR A N 1
ATOM 601 C CA . THR A 1 80 ? 3.311 -12.151 -15.617 1.00 46.94 80 THR A CA 1
ATOM 602 C C . THR A 1 80 ? 4.157 -11.074 -14.919 1.00 46.94 80 THR A C 1
ATOM 604 O O . THR A 1 80 ? 5.304 -11.365 -14.594 1.00 46.94 80 THR A O 1
ATOM 607 N N . LEU A 1 81 ? 3.605 -9.866 -14.684 1.00 50.97 81 LEU A N 1
ATOM 608 C CA . LEU A 1 81 ? 4.189 -8.754 -13.880 1.00 50.97 81 LEU A CA 1
ATOM 609 C C . LEU A 1 81 ? 5.267 -9.163 -12.837 1.00 50.97 81 LEU A C 1
ATOM 611 O O . LEU A 1 81 ? 5.162 -10.214 -12.200 1.00 50.97 81 LEU A O 1
ATOM 615 N N . PRO A 1 82 ? 6.255 -8.272 -12.608 1.00 47.06 82 PRO A N 1
ATOM 616 C CA . PRO A 1 82 ? 7.584 -8.582 -12.084 1.00 47.06 82 PRO A CA 1
ATOM 617 C C . PRO A 1 82 ? 7.533 -9.171 -10.674 1.00 47.06 82 PRO A C 1
ATOM 619 O O . PRO A 1 82 ? 6.598 -8.898 -9.923 1.00 47.06 82 PRO A O 1
ATOM 622 N N . GLY A 1 83 ? 8.580 -9.904 -10.275 1.00 55.12 83 GLY A N 1
ATOM 623 C CA . GLY A 1 83 ? 8.780 -10.301 -8.871 1.00 55.12 83 GLY A CA 1
ATOM 624 C C . GLY A 1 83 ? 8.588 -9.125 -7.898 1.00 55.12 83 GLY A C 1
ATOM 625 O O . GLY A 1 83 ? 8.629 -7.984 -8.337 1.00 55.12 83 GLY A O 1
ATOM 626 N N . GLU A 1 84 ? 8.374 -9.399 -6.604 1.00 53.12 84 GLU A N 1
ATOM 627 C CA . GLU A 1 84 ? 7.939 -8.509 -5.490 1.00 53.12 84 GLU A CA 1
ATOM 628 C C . GLU A 1 84 ? 7.951 -6.973 -5.715 1.00 53.12 84 GLU A C 1
ATOM 630 O O . GLU A 1 84 ? 6.970 -6.285 -5.420 1.00 53.12 84 GLU A O 1
ATOM 635 N N . PHE A 1 85 ? 9.027 -6.419 -6.276 1.00 55.59 85 PHE A N 1
ATOM 636 C CA . PHE A 1 85 ? 9.164 -5.021 -6.690 1.00 55.59 85 PHE A CA 1
ATOM 637 C C . PHE A 1 85 ? 8.092 -4.520 -7.682 1.00 55.59 85 PHE A C 1
ATOM 639 O O . PHE A 1 85 ? 7.590 -3.403 -7.544 1.00 55.59 85 PHE A O 1
ATOM 646 N N . GLY A 1 86 ? 7.704 -5.338 -8.660 1.00 65.62 86 GLY A N 1
ATOM 647 C CA . GLY A 1 86 ? 6.710 -4.980 -9.672 1.00 65.62 86 GLY A CA 1
ATOM 648 C C . GLY A 1 86 ? 5.302 -4.825 -9.114 1.00 65.62 86 GLY A C 1
ATOM 649 O O . GLY A 1 86 ? 4.534 -3.965 -9.542 1.00 65.62 86 GLY A O 1
ATOM 650 N N . VAL A 1 87 ? 4.980 -5.608 -8.087 1.00 70.50 87 VAL A N 1
ATOM 651 C CA . VAL A 1 87 ? 3.675 -5.533 -7.433 1.00 70.50 87 VAL A CA 1
ATOM 652 C C . VAL A 1 87 ? 3.565 -4.266 -6.592 1.00 70.50 87 VAL A C 1
ATOM 654 O O . VAL A 1 87 ? 2.512 -3.631 -6.579 1.00 70.50 87 VAL A O 1
ATOM 657 N N . ARG A 1 88 ? 4.657 -3.829 -5.950 1.00 76.94 88 ARG A N 1
ATOM 658 C CA . ARG A 1 88 ? 4.693 -2.536 -5.251 1.00 76.94 88 ARG A CA 1
ATOM 659 C C . ARG A 1 88 ? 4.390 -1.375 -6.196 1.00 76.94 88 ARG A C 1
ATOM 661 O O . ARG A 1 88 ? 3.609 -0.488 -5.844 1.00 76.94 88 ARG A O 1
ATOM 668 N N . GLN A 1 89 ? 5.024 -1.372 -7.366 1.00 75.94 89 GLN A N 1
ATOM 669 C CA . GLN A 1 89 ? 4.803 -0.347 -8.381 1.00 75.94 89 GLN A CA 1
ATOM 670 C C . GLN A 1 89 ? 3.346 -0.368 -8.850 1.00 75.94 89 GLN A C 1
ATOM 672 O O . GLN A 1 89 ? 2.661 0.647 -8.727 1.00 75.94 89 GLN A O 1
ATOM 677 N N . TRP A 1 90 ? 2.833 -1.541 -9.231 1.00 78.12 90 TRP A N 1
ATOM 678 C CA . TRP A 1 90 ? 1.438 -1.701 -9.641 1.00 78.12 90 TRP A CA 1
ATOM 679 C C . TRP A 1 90 ? 0.451 -1.221 -8.568 1.00 78.12 90 TRP A C 1
ATOM 681 O O . TRP A 1 90 ? -0.485 -0.489 -8.878 1.00 78.12 90 TRP A O 1
ATOM 691 N N . LEU A 1 91 ? 0.667 -1.575 -7.295 1.00 82.31 91 LEU A N 1
ATOM 692 C CA . LEU A 1 91 ? -0.177 -1.127 -6.181 1.00 82.31 91 LEU A CA 1
ATOM 693 C C . LEU A 1 91 ? -0.164 0.393 -6.014 1.00 82.31 91 LEU A C 1
ATOM 695 O O . LEU A 1 91 ? -1.189 0.975 -5.671 1.00 82.31 91 LEU A O 1
ATOM 699 N N . THR A 1 92 ? 0.986 1.028 -6.238 1.00 84.31 92 THR A N 1
ATOM 700 C CA . THR A 1 92 ? 1.144 2.484 -6.131 1.00 84.31 92 THR A CA 1
ATOM 701 C C . THR A 1 92 ? 0.421 3.182 -7.284 1.00 84.31 92 THR A C 1
ATOM 703 O O . THR A 1 92 ? -0.344 4.116 -7.051 1.00 84.31 92 THR A O 1
ATOM 706 N N . GLU A 1 93 ? 0.598 2.696 -8.513 1.00 83.12 93 GLU A N 1
ATOM 707 C CA . GLU A 1 93 ? -0.044 3.228 -9.724 1.00 83.12 93 GLU A CA 1
ATOM 708 C C . GLU A 1 93 ? -1.564 3.006 -9.734 1.00 83.12 93 GLU A C 1
ATOM 710 O O . GLU A 1 93 ? -2.319 3.836 -10.235 1.00 83.12 93 GLU A O 1
ATOM 715 N N . ASN A 1 94 ? -2.029 1.913 -9.122 1.00 84.06 94 ASN A N 1
ATOM 716 C CA . ASN A 1 94 ? -3.440 1.527 -9.056 1.00 84.06 94 ASN A CA 1
ATOM 717 C C . ASN A 1 94 ? -4.046 1.743 -7.660 1.00 84.06 94 ASN A C 1
ATOM 719 O O . ASN A 1 94 ? -5.066 1.132 -7.324 1.00 84.06 94 ASN A O 1
ATOM 723 N N . ALA A 1 95 ? -3.437 2.601 -6.831 1.00 90.88 95 ALA A N 1
ATOM 724 C CA . ALA A 1 95 ? -3.787 2.749 -5.417 1.00 90.88 95 ALA A CA 1
ATOM 725 C C . ALA A 1 95 ? -5.289 2.976 -5.212 1.00 90.88 95 ALA A C 1
ATOM 727 O O . ALA A 1 95 ? -5.928 2.278 -4.427 1.00 90.88 95 ALA A O 1
ATOM 728 N N . ARG A 1 96 ? -5.898 3.888 -5.977 1.00 92.00 96 ARG A N 1
ATOM 729 C CA . ARG A 1 96 ? -7.331 4.186 -5.858 1.00 92.00 96 ARG A CA 1
ATOM 730 C C . ARG A 1 96 ? -8.206 2.962 -6.154 1.00 92.00 96 ARG A C 1
ATOM 732 O O . ARG A 1 96 ? -9.140 2.684 -5.404 1.00 92.00 96 ARG A O 1
ATOM 739 N N . GLN A 1 97 ? -7.922 2.227 -7.228 1.00 88.94 97 GLN A N 1
ATOM 740 C CA . GLN A 1 97 ? -8.678 1.033 -7.617 1.00 88.94 97 GLN A CA 1
ATOM 741 C C . GLN A 1 97 ? -8.520 -0.081 -6.579 1.00 88.94 97 GLN A C 1
ATOM 743 O O . GLN A 1 97 ? -9.506 -0.719 -6.210 1.00 88.94 97 GLN A O 1
ATOM 748 N N . VAL A 1 98 ? -7.301 -0.282 -6.076 1.00 90.38 98 VAL A N 1
ATOM 749 C CA . VAL A 1 98 ? -7.001 -1.263 -5.026 1.00 90.38 98 VAL A CA 1
ATOM 750 C C . VAL A 1 98 ? -7.792 -0.947 -3.761 1.00 90.38 98 VAL A C 1
ATOM 752 O O . VAL A 1 98 ? -8.476 -1.821 -3.239 1.00 90.38 98 VAL A O 1
ATOM 755 N N . LEU A 1 99 ? -7.781 0.305 -3.300 1.00 95.38 99 LEU A N 1
ATOM 756 C CA . LEU A 1 99 ? -8.512 0.720 -2.101 1.00 95.38 99 LEU A CA 1
ATOM 757 C C . LEU A 1 99 ? -10.037 0.567 -2.251 1.00 95.38 99 LEU A C 1
ATOM 759 O O . LEU A 1 99 ? -10.722 0.142 -1.319 1.00 95.38 99 LEU A O 1
ATOM 763 N N . ILE A 1 100 ? -10.580 0.821 -3.445 1.00 94.12 100 ILE A N 1
ATOM 764 C CA . ILE A 1 100 ? -11.993 0.546 -3.747 1.00 94.12 100 ILE A CA 1
ATOM 765 C C . ILE A 1 100 ? -12.288 -0.961 -3.686 1.00 94.12 100 ILE A 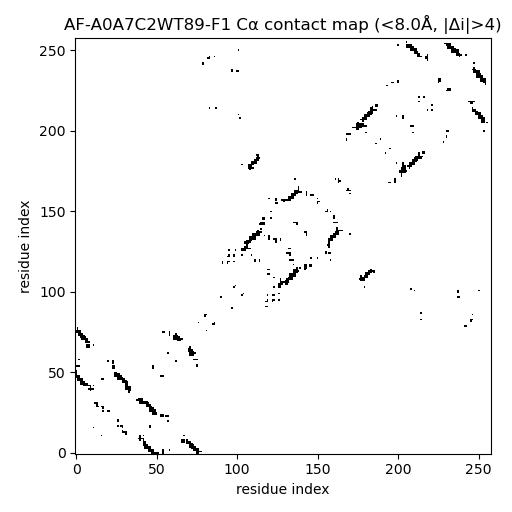C 1
ATOM 767 O O . ILE A 1 100 ? -13.339 -1.343 -3.164 1.00 94.12 100 ILE A O 1
ATOM 771 N N . LYS A 1 101 ? -11.390 -1.818 -4.186 1.00 92.44 101 LYS A N 1
ATOM 772 C CA . LYS A 1 101 ? -11.541 -3.281 -4.106 1.00 92.44 101 LYS A CA 1
ATOM 773 C C . LYS A 1 101 ? -11.424 -3.805 -2.670 1.00 92.44 101 LYS A C 1
ATOM 775 O O . LYS A 1 101 ? -12.214 -4.661 -2.293 1.00 92.44 101 LYS A O 1
ATOM 780 N N . VAL A 1 102 ? -10.518 -3.247 -1.859 1.00 94.81 102 VAL A N 1
ATOM 781 C CA . VAL A 1 102 ? -10.404 -3.529 -0.410 1.00 94.81 102 VAL A CA 1
ATOM 782 C C . VAL A 1 102 ? -11.732 -3.271 0.306 1.00 94.81 102 VAL A C 1
ATOM 784 O O . VAL A 1 102 ? -12.130 -4.033 1.189 1.00 94.81 102 VAL A O 1
ATOM 787 N N . GLY A 1 103 ? -12.450 -2.230 -0.120 1.00 95.56 103 GLY A N 1
ATOM 788 C CA . GLY A 1 103 ? -13.763 -1.872 0.409 1.00 95.56 103 GLY A CA 1
ATOM 789 C C . GLY A 1 103 ? -13.827 -0.476 1.013 1.00 95.56 103 GLY A C 1
ATOM 790 O O . GLY A 1 103 ? -14.775 -0.205 1.744 1.00 95.56 103 GLY A O 1
ATOM 791 N N . ILE A 1 104 ? -12.867 0.408 0.706 1.00 98.19 104 ILE A N 1
ATOM 792 C CA . ILE A 1 104 ? -12.950 1.814 1.115 1.00 98.19 104 ILE A CA 1
ATOM 793 C C . ILE A 1 104 ? -14.100 2.498 0.366 1.00 98.19 104 ILE A C 1
ATOM 795 O O . ILE A 1 104 ? -14.251 2.350 -0.855 1.00 98.19 104 ILE A O 1
ATOM 799 N N . ARG A 1 105 ? -14.941 3.217 1.105 1.00 98.06 105 ARG A N 1
ATOM 800 C CA . ARG A 1 105 ? -16.159 3.891 0.637 1.00 98.06 105 ARG A CA 1
ATOM 801 C C . ARG A 1 105 ? -16.276 5.286 1.256 1.00 98.06 105 ARG A C 1
ATOM 803 O O . ARG A 1 105 ? -15.547 5.627 2.183 1.00 98.06 105 ARG A O 1
ATOM 810 N N . ASP A 1 106 ? -17.212 6.069 0.727 1.00 98.19 106 ASP A N 1
ATOM 811 C CA . ASP A 1 106 ? -17.559 7.402 1.231 1.00 98.19 106 ASP A CA 1
ATOM 812 C C . ASP A 1 106 ? -17.893 7.370 2.735 1.00 98.19 106 ASP A C 1
ATOM 814 O O . ASP A 1 106 ? -18.491 6.408 3.227 1.00 98.19 106 ASP A O 1
ATOM 818 N N . ARG A 1 107 ? -17.523 8.439 3.449 1.00 98.19 107 ARG A N 1
ATOM 819 C CA . ARG A 1 107 ? -17.767 8.681 4.886 1.00 98.19 107 ARG A CA 1
ATOM 820 C C . ARG A 1 107 ? -17.081 7.745 5.880 1.00 98.19 107 ARG A C 1
ATOM 822 O O . ARG A 1 107 ? -17.399 7.785 7.067 1.00 98.19 107 ARG A O 1
ATOM 829 N N . GLN A 1 108 ? -16.166 6.899 5.424 1.00 98.56 108 GLN A N 1
ATOM 830 C CA . GLN A 1 108 ? -15.433 6.006 6.317 1.00 98.56 108 GLN A CA 1
ATOM 831 C C . GLN A 1 108 ? -14.299 6.715 7.058 1.00 98.56 108 GLN A C 1
ATOM 833 O O . GLN A 1 108 ? -13.701 7.678 6.568 1.00 98.56 108 GLN A O 1
A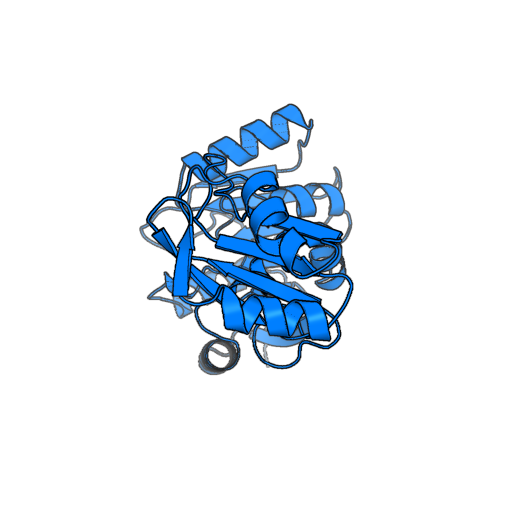TOM 838 N N . MET A 1 109 ? -13.981 6.172 8.230 1.00 98.75 109 MET A N 1
ATOM 839 C CA . MET A 1 109 ? -12.786 6.496 8.997 1.00 98.75 109 MET A CA 1
ATOM 840 C C . MET A 1 109 ? -11.696 5.483 8.641 1.00 98.75 109 MET A C 1
ATOM 842 O O . MET A 1 109 ? -11.858 4.284 8.879 1.00 98.75 109 MET A O 1
ATOM 846 N N . VAL A 1 110 ? -10.593 5.948 8.061 1.00 98.88 110 VAL A N 1
ATOM 847 C CA . VAL A 1 110 ? -9.495 5.096 7.584 1.00 98.88 110 VAL A CA 1
ATOM 848 C C . VAL A 1 110 ? -8.226 5.399 8.368 1.00 98.88 110 VAL A C 1
ATOM 850 O O . VAL A 1 110 ? -7.906 6.562 8.588 1.00 98.88 110 VAL A O 1
ATOM 853 N N . LEU A 1 111 ? -7.484 4.369 8.762 1.00 98.81 111 LEU A N 1
ATOM 854 C CA . LEU A 1 111 ? -6.137 4.498 9.321 1.00 98.81 111 LEU A CA 1
ATOM 855 C C . LEU A 1 111 ? -5.122 3.934 8.328 1.00 98.81 111 LEU A C 1
ATOM 857 O O . LEU A 1 111 ? -5.186 2.759 7.989 1.00 98.81 111 LEU A O 1
ATOM 861 N N . ASP A 1 112 ? -4.174 4.755 7.893 1.00 98.50 112 ASP A N 1
ATOM 862 C CA . ASP A 1 112 ? -2.995 4.339 7.134 1.00 98.50 112 ASP A CA 1
ATOM 863 C C . ASP A 1 112 ? -1.816 4.203 8.111 1.00 98.50 112 ASP A C 1
ATOM 865 O O . ASP A 1 112 ? -1.192 5.197 8.496 1.00 98.50 112 ASP A O 1
ATOM 869 N N . TYR A 1 113 ? -1.589 2.982 8.608 1.00 97.25 113 TYR A N 1
ATOM 870 C CA . TYR A 1 113 ? -0.571 2.686 9.616 1.00 97.25 113 TYR A CA 1
ATOM 871 C C . TYR A 1 113 ? 0.764 2.407 8.924 1.00 97.25 113 TYR A C 1
ATOM 873 O O . TYR A 1 113 ? 0.901 1.407 8.222 1.00 97.25 113 TYR A O 1
ATOM 881 N N . GLY A 1 114 ? 1.753 3.273 9.145 1.00 94.25 114 GLY A N 1
ATOM 882 C CA . GLY A 1 114 ? 3.003 3.284 8.381 1.00 94.25 114 GLY A CA 1
ATOM 883 C C . GLY A 1 114 ? 2.853 3.984 7.028 1.00 94.25 114 GLY A C 1
ATOM 884 O O . GLY A 1 114 ? 3.332 3.481 6.014 1.00 94.25 114 GLY A O 1
ATOM 885 N N . CYS A 1 115 ? 2.184 5.140 6.999 1.00 95.31 115 CYS A N 1
ATOM 886 C CA . CYS A 1 115 ? 1.715 5.785 5.768 1.00 95.31 115 CYS A CA 1
ATOM 887 C C . CYS A 1 115 ? 2.821 6.222 4.784 1.00 95.31 115 CYS A C 1
ATOM 889 O O . CYS A 1 115 ? 2.557 6.477 3.602 1.00 95.31 115 CYS A O 1
ATOM 891 N N . GLY A 1 116 ? 4.070 6.355 5.246 1.00 93.12 116 GLY A N 1
ATOM 892 C CA . GLY A 1 116 ? 5.199 6.776 4.424 1.00 93.12 116 GLY A CA 1
ATOM 893 C C . GLY A 1 116 ? 4.919 8.0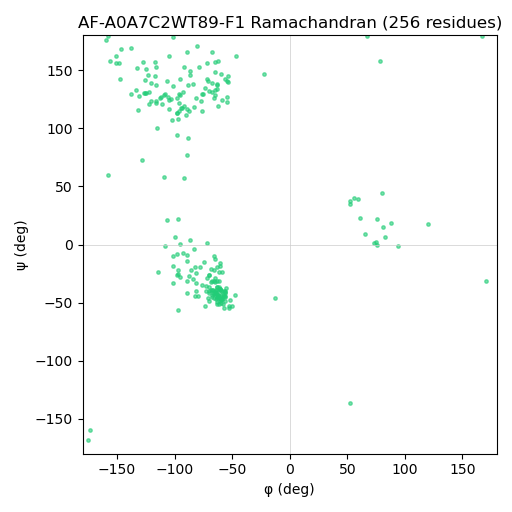81 3.664 1.00 93.12 116 GLY A C 1
ATOM 894 O O . GLY A 1 116 ? 4.383 9.025 4.240 1.00 93.12 116 GLY A O 1
ATOM 895 N N . PRO A 1 117 ? 5.270 8.187 2.368 1.00 88.50 117 PRO A N 1
ATOM 896 C CA . PRO A 1 117 ? 5.075 9.417 1.597 1.00 88.50 117 PRO A CA 1
ATOM 897 C C . PRO A 1 117 ? 3.602 9.722 1.252 1.00 88.50 117 PRO A C 1
ATOM 899 O O . PRO A 1 117 ? 3.353 10.707 0.549 1.00 88.50 117 PRO A O 1
ATOM 902 N N . GLY A 1 118 ? 2.652 8.886 1.694 1.00 94.12 118 GLY A N 1
ATOM 903 C CA . GLY A 1 118 ? 1.217 9.155 1.631 1.00 94.12 118 GLY A CA 1
ATOM 904 C C . GLY A 1 118 ? 0.492 8.742 0.357 1.00 94.12 118 GLY A C 1
ATOM 905 O O . GLY A 1 118 ? -0.597 9.254 0.118 1.00 94.12 118 GLY A O 1
ATOM 906 N N . THR A 1 119 ? 1.048 7.850 -0.471 1.00 92.81 119 THR A N 1
ATOM 907 C CA . THR A 1 119 ? 0.370 7.386 -1.699 1.00 92.81 119 THR A CA 1
ATOM 908 C C . THR A 1 119 ? -1.043 6.872 -1.402 1.00 92.81 119 THR A C 1
ATOM 910 O O . THR A 1 119 ? -2.011 7.328 -2.010 1.00 92.81 119 THR A O 1
ATOM 913 N N . PHE A 1 120 ? -1.175 5.949 -0.445 1.00 96.25 120 PHE A N 1
ATOM 914 C CA . PHE A 1 120 ? -2.473 5.377 -0.083 1.00 96.25 120 PHE A CA 1
ATOM 915 C C . PHE A 1 120 ? -3.306 6.334 0.766 1.00 96.25 120 PHE A C 1
ATOM 917 O O . PHE A 1 120 ? -4.513 6.407 0.555 1.00 96.25 120 PHE A O 1
ATOM 924 N N . THR A 1 121 ? -2.676 7.131 1.634 1.00 98.44 121 THR A N 1
ATOM 925 C CA . THR A 1 121 ? -3.340 8.201 2.392 1.00 98.44 121 THR A CA 1
ATOM 926 C C . THR A 1 121 ? -4.115 9.158 1.478 1.00 98.44 121 THR A C 1
ATOM 928 O O . THR A 1 121 ? -5.311 9.364 1.675 1.00 98.44 121 THR A O 1
ATOM 931 N N . LEU A 1 122 ? -3.456 9.730 0.463 1.00 97.31 122 LEU A N 1
ATOM 932 C CA . LEU A 1 122 ? -4.067 10.707 -0.448 1.00 97.31 122 LEU A CA 1
ATOM 933 C C . LEU A 1 122 ? -5.164 10.058 -1.303 1.00 97.31 122 LEU A C 1
ATOM 935 O O . LEU A 1 122 ? -6.250 10.616 -1.462 1.00 97.31 122 LEU A O 1
ATOM 939 N N . ALA A 1 123 ? -4.921 8.838 -1.795 1.00 97.06 123 ALA A N 1
ATOM 940 C CA . ALA A 1 123 ? -5.922 8.083 -2.542 1.00 97.06 123 ALA A CA 1
ATOM 941 C C . ALA A 1 123 ? -7.163 7.764 -1.687 1.00 97.06 123 ALA A C 1
ATOM 943 O O . ALA A 1 123 ? -8.289 7.935 -2.158 1.00 97.06 123 ALA A O 1
ATOM 944 N N . ALA A 1 124 ? -6.975 7.343 -0.431 1.00 98.56 124 ALA A N 1
ATOM 945 C CA . ALA A 1 124 ? -8.059 7.085 0.512 1.00 98.56 124 ALA A CA 1
ATOM 946 C C . ALA A 1 124 ? -8.855 8.360 0.807 1.00 98.56 124 ALA A C 1
ATOM 948 O O . ALA A 1 124 ? -10.084 8.321 0.775 1.00 98.56 124 ALA A O 1
ATOM 949 N N . ALA A 1 125 ? -8.177 9.494 1.010 1.00 98.50 125 ALA A N 1
ATOM 950 C CA . ALA A 1 125 ? -8.807 10.778 1.311 1.00 98.50 125 ALA A CA 1
ATOM 951 C C . ALA A 1 125 ? -9.787 11.214 0.213 1.00 98.50 125 ALA A C 1
ATOM 953 O O . ALA A 1 125 ? -10.897 11.663 0.507 1.00 98.50 125 ALA A O 1
ATOM 954 N N . GLY A 1 126 ? -9.420 10.989 -1.053 1.00 97.50 126 GLY A N 1
ATOM 955 C CA . GLY A 1 126 ? -10.303 11.226 -2.193 1.00 97.50 126 GLY A CA 1
ATOM 956 C C . GLY A 1 126 ? -11.482 10.248 -2.304 1.00 97.50 126 GLY A C 1
ATOM 957 O O . GLY A 1 126 ? -12.503 10.601 -2.889 1.00 97.50 126 GLY A O 1
ATOM 958 N N . ILE A 1 127 ? -11.374 9.024 -1.770 1.00 98.44 127 ILE A N 1
ATOM 959 C CA . ILE A 1 127 ? -12.460 8.025 -1.798 1.00 98.44 127 ILE A CA 1
ATOM 960 C C . ILE A 1 127 ? -13.467 8.266 -0.670 1.00 98.44 127 ILE A C 1
ATOM 962 O O . ILE A 1 127 ? -14.669 8.188 -0.916 1.00 98.44 127 ILE A O 1
ATOM 966 N N . VAL A 1 128 ? -12.990 8.538 0.550 1.00 98.62 128 VAL A N 1
ATOM 967 C CA . VAL A 1 128 ? -13.859 8.708 1.729 1.00 98.62 128 VAL A CA 1
ATOM 968 C C . VAL A 1 128 ? -14.607 10.039 1.732 1.00 98.62 128 VAL A C 1
ATOM 970 O O . VAL A 1 128 ? -15.559 10.196 2.491 1.00 98.62 128 VAL A O 1
ATOM 973 N N . GLY A 1 129 ? -14.183 10.988 0.894 1.00 97.00 129 GLY A N 1
ATOM 974 C CA . GLY A 1 129 ? -14.848 12.272 0.731 1.00 97.00 129 GLY A CA 1
ATOM 975 C C . GLY A 1 129 ? -14.764 13.165 1.972 1.00 97.00 129 GLY A C 1
ATOM 976 O O . GLY A 1 129 ? -14.190 12.816 3.002 1.00 97.00 129 GLY A O 1
ATOM 977 N N . LYS A 1 130 ? -15.355 14.356 1.867 1.00 96.00 130 LYS A N 1
ATOM 978 C CA . LYS A 1 130 ? -15.311 15.402 2.907 1.00 96.00 130 LYS A CA 1
ATOM 979 C C . LYS A 1 130 ? -15.943 15.001 4.249 1.00 96.00 130 LYS A C 1
ATOM 981 O O . LYS A 1 130 ? -15.625 15.601 5.267 1.00 96.00 130 LYS A O 1
ATOM 986 N N . ASP A 1 131 ? -16.861 14.035 4.221 1.00 96.00 131 ASP A N 1
ATOM 987 C CA . ASP A 1 131 ? -17.585 13.552 5.401 1.00 96.00 131 ASP A CA 1
ATOM 988 C C . ASP A 1 131 ? -16.878 12.335 6.036 1.00 96.00 131 ASP A C 1
ATOM 990 O O . ASP A 1 131 ? -17.293 11.861 7.091 1.00 96.00 131 ASP A O 1
ATOM 994 N N . GLY A 1 132 ? -15.837 11.803 5.384 1.00 98.44 132 GLY A N 1
ATOM 995 C CA . GLY A 1 132 ? -14.944 10.781 5.924 1.00 98.44 132 GLY A CA 1
ATOM 996 C C . GLY A 1 132 ? -13.625 11.380 6.401 1.00 98.44 132 GLY A C 1
ATOM 997 O O . GLY A 1 132 ? -13.387 12.582 6.275 1.00 98.44 132 GLY A O 1
ATOM 998 N N . LYS A 1 133 ? -12.746 10.540 6.949 1.00 98.75 133 LYS A N 1
ATOM 999 C CA . LYS A 1 133 ? -11.452 10.990 7.476 1.00 98.75 133 LYS A CA 1
ATOM 1000 C C . LYS A 1 133 ? -10.374 9.932 7.313 1.00 98.75 133 LYS A C 1
ATOM 1002 O O . LYS A 1 133 ? -10.636 8.748 7.513 1.00 98.75 133 LYS A O 1
ATOM 1007 N N . VAL A 1 134 ? -9.154 10.369 7.008 1.00 98.88 134 VAL A N 1
ATOM 1008 C CA . VAL A 1 134 ? -7.971 9.504 6.955 1.00 98.88 134 VAL A CA 1
ATOM 1009 C C . VAL A 1 134 ? -6.972 9.924 8.025 1.00 98.88 134 VAL A C 1
ATOM 1011 O O . VAL A 1 134 ? -6.523 11.067 8.049 1.00 98.88 134 VAL A O 1
ATOM 1014 N N . TYR A 1 135 ? -6.597 8.991 8.890 1.00 98.81 135 TYR A N 1
ATOM 1015 C CA . TYR A 1 135 ? -5.504 9.137 9.838 1.00 98.81 135 TYR A CA 1
ATOM 1016 C C . TYR A 1 135 ? -4.226 8.570 9.220 1.00 98.81 135 TYR A C 1
ATOM 1018 O O . TYR A 1 135 ? -4.161 7.381 8.920 1.00 98.81 135 TYR A O 1
ATOM 1026 N N . ALA A 1 136 ? -3.219 9.413 9.015 1.00 98.56 136 ALA A N 1
ATOM 1027 C CA . ALA A 1 136 ? -1.927 9.043 8.447 1.00 98.56 136 ALA A CA 1
ATOM 1028 C C . ALA A 1 136 ? -0.890 8.929 9.566 1.00 98.56 136 ALA A C 1
ATOM 1030 O O . ALA A 1 136 ? -0.484 9.945 10.134 1.00 98.56 136 ALA A O 1
ATOM 1031 N N . LEU A 1 137 ? -0.488 7.707 9.909 1.00 97.69 137 LEU A N 1
ATOM 1032 C CA . LEU A 1 137 ? 0.399 7.436 11.037 1.00 97.69 137 LEU A CA 1
ATOM 1033 C C . LEU A 1 137 ? 1.758 6.933 10.545 1.00 97.69 137 LEU A C 1
ATOM 1035 O O . LEU A 1 137 ? 1.826 5.961 9.802 1.00 97.69 137 LEU A O 1
ATOM 1039 N N . ASP A 1 138 ? 2.852 7.558 10.981 1.00 95.44 138 ASP A N 1
ATOM 1040 C CA . ASP A 1 138 ? 4.220 7.098 10.691 1.00 95.44 138 ASP A CA 1
ATOM 1041 C C . ASP A 1 138 ? 5.166 7.513 11.829 1.00 95.44 138 ASP A C 1
ATOM 1043 O O . ASP A 1 138 ? 4.911 8.476 12.555 1.00 95.44 138 ASP A O 1
ATOM 1047 N N . VAL A 1 139 ? 6.278 6.793 11.980 1.00 93.31 139 VAL A N 1
ATOM 1048 C CA . VAL A 1 139 ? 7.345 7.118 12.942 1.00 93.31 139 VAL A CA 1
ATOM 1049 C C . VAL A 1 139 ? 8.247 8.253 12.440 1.00 93.31 139 VAL A C 1
ATOM 1051 O O . VAL A 1 139 ? 8.954 8.889 13.219 1.00 93.31 139 VAL A O 1
ATOM 1054 N N . ARG A 1 140 ? 8.251 8.528 11.129 1.00 92.25 140 ARG A N 1
ATOM 1055 C CA . ARG A 1 140 ? 9.129 9.515 10.488 1.00 92.25 140 ARG A CA 1
ATOM 1056 C C . ARG A 1 140 ? 8.411 10.859 10.322 1.00 92.25 140 ARG A C 1
ATOM 1058 O O . ARG A 1 140 ? 7.535 10.971 9.464 1.00 92.25 140 ARG A O 1
ATOM 1065 N N . PRO A 1 141 ? 8.851 11.937 10.997 1.00 94.19 141 PRO A N 1
ATOM 1066 C CA . PRO A 1 141 ? 8.231 13.260 10.866 1.00 94.19 141 PRO A CA 1
ATOM 1067 C C . PRO A 1 141 ? 8.194 13.788 9.425 1.00 94.19 141 PRO A C 1
ATOM 1069 O O . PRO A 1 141 ? 7.173 14.305 8.980 1.00 94.19 141 PRO A O 1
ATOM 1072 N N . ARG A 1 142 ? 9.270 13.566 8.655 1.00 93.44 142 ARG A N 1
ATOM 1073 C CA . ARG A 1 142 ? 9.371 13.988 7.245 1.00 93.44 142 ARG A CA 1
ATOM 1074 C C . ARG A 1 142 ? 8.317 13.356 6.335 1.00 93.44 142 ARG A C 1
ATOM 1076 O O . ARG A 1 142 ? 7.938 13.947 5.329 1.00 93.44 142 ARG A O 1
ATOM 1083 N N . ALA A 1 143 ? 7.883 12.136 6.647 1.00 92.81 143 ALA A N 1
ATOM 1084 C CA . ALA A 1 143 ? 6.829 11.461 5.898 1.00 92.81 143 ALA A CA 1
ATOM 1085 C C . ALA A 1 143 ? 5.501 12.220 6.071 1.00 92.81 143 ALA A C 1
ATOM 1087 O O . ALA A 1 143 ? 4.842 12.563 5.091 1.00 92.81 143 ALA A O 1
ATOM 1088 N N . LEU A 1 144 ? 5.191 12.596 7.314 1.00 97.38 144 LEU A N 1
ATOM 1089 C CA . LEU A 1 144 ? 3.997 13.358 7.676 1.00 97.38 144 LEU A CA 1
ATOM 1090 C C . LEU A 1 144 ? 4.023 14.792 7.131 1.00 97.38 144 LEU A C 1
ATOM 1092 O O . LEU A 1 144 ? 2.998 15.284 6.667 1.00 97.38 144 LEU A O 1
ATOM 1096 N N . GLU A 1 145 ? 5.180 15.458 7.147 1.00 95.94 145 GLU A N 1
ATOM 1097 C CA . GLU A 1 145 ? 5.358 16.786 6.536 1.00 95.94 145 GLU A CA 1
ATOM 1098 C C . GLU A 1 145 ? 4.981 16.772 5.051 1.00 95.94 145 GLU A C 1
ATOM 1100 O O . GLU A 1 145 ? 4.144 17.566 4.625 1.00 95.94 145 GLU A O 1
ATOM 1105 N N . ARG A 1 146 ? 5.489 15.795 4.290 1.00 95.44 146 ARG A N 1
ATOM 1106 C CA . ARG A 1 146 ? 5.170 15.638 2.861 1.00 95.44 146 ARG A CA 1
ATOM 1107 C C . ARG A 1 146 ? 3.682 15.419 2.604 1.00 95.44 146 ARG A C 1
ATOM 1109 O O . ARG A 1 146 ? 3.153 15.921 1.615 1.00 95.44 146 ARG A O 1
ATOM 1116 N N . ILE A 1 147 ? 3.004 14.666 3.471 1.00 97.50 147 ILE A N 1
ATOM 1117 C CA . ILE A 1 147 ? 1.554 14.461 3.365 1.00 97.50 147 ILE A CA 1
ATOM 1118 C C . ILE A 1 147 ? 0.821 15.788 3.547 1.00 97.50 147 ILE A C 1
ATOM 1120 O O . ILE A 1 147 ? -0.052 16.103 2.743 1.00 97.50 147 ILE A O 1
ATOM 1124 N N . ARG A 1 148 ? 1.199 16.588 4.552 1.00 97.75 148 ARG A N 1
ATOM 1125 C CA . ARG A 1 148 ? 0.588 17.904 4.802 1.00 97.75 148 ARG A CA 1
ATOM 1126 C C . ARG A 1 148 ? 0.826 18.875 3.648 1.00 97.75 148 ARG A C 1
ATOM 1128 O O . ARG A 1 148 ? -0.104 19.569 3.253 1.00 97.75 148 ARG A O 1
ATOM 1135 N N . GLU A 1 149 ? 2.036 18.909 3.093 1.00 95.94 149 GLU A N 1
ATOM 1136 C CA . GLU A 1 149 ? 2.372 19.750 1.936 1.00 95.94 149 GLU A CA 1
ATOM 1137 C C . GLU A 1 149 ? 1.507 19.402 0.720 1.00 95.94 149 GLU A C 1
ATOM 1139 O O . GLU A 1 149 ? 0.869 20.281 0.136 1.00 95.94 149 GLU A O 1
ATOM 1144 N N . LYS A 1 150 ? 1.426 18.109 0.376 1.00 94.88 150 LYS A N 1
ATOM 1145 C CA . LYS A 1 150 ? 0.606 17.634 -0.745 1.00 94.88 150 LYS A CA 1
ATOM 1146 C C . LYS A 1 150 ? -0.876 17.900 -0.517 1.00 94.88 150 LYS A C 1
ATOM 1148 O O . LYS A 1 150 ? -1.512 18.514 -1.370 1.00 94.88 150 LYS A O 1
ATOM 1153 N N . ALA A 1 151 ? -1.397 17.527 0.652 1.00 96.44 151 ALA A N 1
ATOM 1154 C CA . ALA A 1 151 ? -2.785 17.776 1.027 1.00 96.44 151 ALA A CA 1
ATOM 1155 C C . ALA A 1 151 ? -3.131 19.273 0.952 1.00 96.44 151 ALA A C 1
ATOM 1157 O O . ALA A 1 151 ? -4.168 19.632 0.403 1.00 96.44 151 ALA A O 1
ATOM 1158 N N . GLY A 1 152 ? -2.234 20.155 1.407 1.00 96.00 152 GLY A N 1
ATOM 1159 C CA . GLY A 1 152 ? -2.395 21.604 1.290 1.00 96.00 152 GLY A CA 1
ATOM 1160 C C . GLY A 1 152 ? -2.439 22.086 -0.162 1.00 96.00 152 GLY A C 1
ATOM 1161 O O . GLY A 1 152 ? -3.325 22.859 -0.525 1.00 96.00 152 GLY A O 1
ATOM 1162 N N . SER A 1 153 ? -1.528 21.600 -1.012 1.00 95.00 153 SER A N 1
ATOM 1163 C CA . SER A 1 153 ? -1.495 21.962 -2.438 1.00 95.00 153 SER A CA 1
ATOM 1164 C C . SER A 1 153 ? -2.734 21.490 -3.212 1.00 95.00 153 SER A C 1
ATOM 1166 O O . SER A 1 153 ? -3.205 22.188 -4.110 1.00 95.00 153 SER A O 1
ATOM 1168 N N . GLU A 1 154 ? -3.307 20.352 -2.814 1.00 93.75 154 GLU A N 1
ATOM 1169 C CA . GLU A 1 154 ? -4.485 19.736 -3.434 1.00 93.75 154 GLU A CA 1
ATOM 1170 C C . GLU A 1 154 ? -5.807 20.109 -2.735 1.00 93.75 154 GLU A C 1
ATOM 1172 O O . GLU A 1 154 ? -6.875 19.684 -3.172 1.00 93.75 154 GLU A O 1
ATOM 1177 N N . LYS A 1 155 ? -5.759 20.938 -1.678 1.00 95.75 155 LYS A N 1
ATOM 1178 C CA . LYS A 1 155 ? -6.915 21.347 -0.852 1.00 95.75 155 LYS A CA 1
ATOM 1179 C C . LYS A 1 155 ? -7.685 20.161 -0.253 1.00 95.75 155 LYS A C 1
ATOM 1181 O O . LYS A 1 155 ? -8.914 20.155 -0.206 1.00 95.75 155 LYS A O 1
ATOM 1186 N N . ILE A 1 156 ? -6.952 19.152 0.202 1.00 96.75 156 ILE A N 1
ATOM 1187 C CA . ILE A 1 156 ? -7.484 17.984 0.903 1.00 96.75 156 ILE A CA 1
ATOM 1188 C C . ILE A 1 156 ? -7.489 18.287 2.405 1.00 96.75 156 ILE A C 1
ATOM 1190 O O . ILE A 1 156 ? -6.438 18.394 3.031 1.00 96.75 156 ILE A O 1
ATOM 1194 N N . GLU A 1 157 ? -8.678 18.424 2.989 1.00 97.12 157 GLU A N 1
ATOM 1195 C CA . GLU A 1 157 ? -8.855 18.859 4.38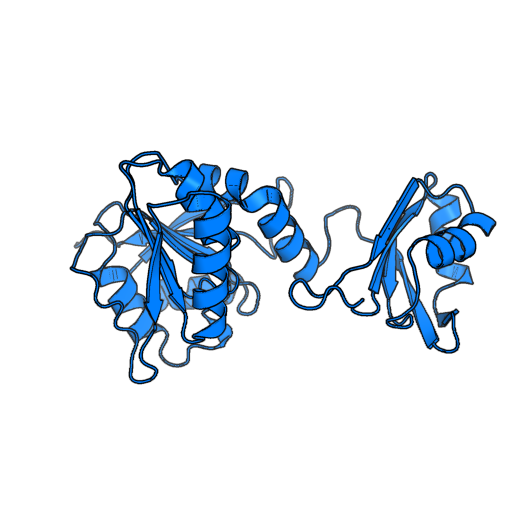7 1.00 97.12 157 GLU A CA 1
ATOM 1196 C C . GLU A 1 157 ? -9.155 17.705 5.359 1.00 97.12 157 GLU A C 1
ATOM 1198 O O . GLU A 1 157 ? -9.144 17.883 6.575 1.00 97.12 157 GLU A O 1
ATOM 1203 N N . ASN A 1 158 ? -9.418 16.504 4.841 1.00 98.44 158 ASN A N 1
ATOM 1204 C CA . ASN A 1 158 ? -9.882 15.347 5.610 1.00 98.44 158 ASN A CA 1
ATOM 1205 C C . ASN A 1 158 ? -8.761 14.364 6.009 1.00 98.44 158 ASN A C 1
ATOM 1207 O O . ASN A 1 158 ? -9.041 13.198 6.298 1.00 98.44 158 ASN A O 1
ATOM 1211 N N . ILE A 1 159 ? -7.502 14.818 6.043 1.00 98.69 159 ILE A N 1
ATOM 1212 C CA . ILE A 1 159 ? -6.348 14.025 6.496 1.00 98.69 159 ILE A CA 1
ATOM 1213 C C . ILE A 1 159 ? -5.842 14.555 7.841 1.00 98.69 159 ILE A C 1
ATOM 1215 O O . ILE A 1 159 ? -5.540 15.738 7.981 1.00 98.69 159 ILE A O 1
ATOM 1219 N N . GLU A 1 160 ? -5.677 13.664 8.817 1.00 98.44 160 GLU A N 1
ATOM 1220 C CA . GLU A 1 160 ? -5.030 13.947 10.098 1.00 98.44 160 GLU A CA 1
ATOM 1221 C C . GLU A 1 160 ? -3.753 13.117 10.242 1.00 98.44 160 GLU A C 1
ATOM 1223 O O . GLU A 1 160 ? -3.779 11.893 10.192 1.00 98.44 160 GLU A O 1
ATOM 1228 N N . THR A 1 161 ? -2.612 13.776 10.429 1.00 98.31 161 THR A N 1
ATOM 1229 C CA . THR A 1 161 ? -1.328 13.088 10.626 1.00 98.31 161 THR A CA 1
ATOM 1230 C C . THR A 1 161 ? -1.070 12.782 12.098 1.00 98.31 161 THR A C 1
ATOM 1232 O O . THR A 1 161 ? -1.196 13.687 12.923 1.00 98.31 161 THR A O 1
ATOM 1235 N N . ILE A 1 162 ? -0.582 11.582 12.404 1.00 97.50 162 ILE A N 1
ATOM 1236 C CA . ILE A 1 162 ? -0.222 11.130 13.751 1.00 97.50 162 ILE A CA 1
ATOM 1237 C C . ILE A 1 162 ? 1.255 10.717 13.749 1.00 97.50 162 ILE A C 1
ATOM 1239 O O . ILE A 1 162 ? 1.658 9.829 13.000 1.00 97.50 162 ILE A O 1
ATOM 1243 N N . LEU A 1 163 ? 2.076 11.362 14.581 1.00 95.75 163 LEU A N 1
ATOM 1244 C CA . LEU A 1 163 ? 3.459 10.929 14.794 1.00 95.75 163 LEU A CA 1
ATOM 1245 C C . LEU A 1 163 ? 3.471 9.815 15.837 1.00 95.75 163 LEU A C 1
ATOM 1247 O O . LEU A 1 163 ? 3.069 10.041 16.977 1.00 95.75 163 LEU A O 1
ATOM 1251 N N . MET A 1 164 ? 3.925 8.629 15.441 1.00 89.00 164 MET A N 1
ATOM 1252 C CA . MET A 1 164 ? 3.976 7.484 16.345 1.00 89.00 164 MET A CA 1
ATOM 1253 C C . MET A 1 164 ? 5.113 7.627 17.358 1.00 89.00 164 MET A C 1
ATOM 1255 O O . MET A 1 164 ? 6.249 7.929 16.988 1.00 89.00 164 MET A O 1
ATOM 1259 N N . ASP A 1 165 ? 4.816 7.348 18.627 1.00 82.06 165 ASP A N 1
ATOM 1260 C CA . ASP A 1 165 ? 5.845 7.182 19.648 1.00 82.06 165 ASP A CA 1
ATOM 1261 C C . ASP A 1 165 ? 6.528 5.814 19.490 1.00 82.06 165 ASP A C 1
ATOM 1263 O O . ASP A 1 165 ? 5.880 4.774 19.427 1.00 82.06 165 ASP A O 1
ATOM 1267 N N . THR A 1 166 ? 7.858 5.810 19.457 1.00 74.69 166 THR A N 1
ATOM 1268 C CA . THR A 1 166 ? 8.693 4.604 19.357 1.00 74.69 166 THR A CA 1
ATOM 1269 C C . THR A 1 166 ? 8.611 3.666 20.567 1.00 74.69 166 THR A C 1
ATOM 1271 O O . THR A 1 166 ? 9.145 2.560 20.506 1.00 74.69 166 THR A O 1
ATOM 1274 N N . THR A 1 167 ? 7.977 4.082 21.670 1.00 76.62 167 THR A N 1
ATOM 1275 C CA . THR A 1 167 ? 7.864 3.264 22.891 1.00 76.62 167 THR A CA 1
ATOM 1276 C C . THR A 1 167 ? 6.717 2.243 22.868 1.00 76.62 167 THR A C 1
ATOM 1278 O O . THR A 1 167 ? 6.619 1.421 23.782 1.00 76.62 167 THR A O 1
ATOM 1281 N N . GLY A 1 168 ? 5.882 2.229 21.823 1.00 82.25 168 GLY A N 1
ATOM 1282 C CA . GLY A 1 168 ? 4.789 1.268 21.679 1.00 82.25 168 GLY A CA 1
ATOM 1283 C C . GLY A 1 168 ? 4.074 1.363 20.332 1.00 82.25 168 GLY A C 1
ATOM 1284 O O . GLY A 1 168 ? 4.613 1.883 19.362 1.00 82.25 168 GLY A O 1
ATOM 1285 N N . PHE A 1 169 ? 2.843 0.850 20.276 1.00 89.88 169 PHE A N 1
ATOM 1286 C CA . PHE A 1 169 ? 2.024 0.851 19.054 1.00 89.88 169 PHE A CA 1
ATOM 1287 C C . PHE A 1 169 ? 0.852 1.828 19.105 1.00 89.88 169 PHE A C 1
ATOM 1289 O O . PHE A 1 169 ? 0.110 1.920 18.131 1.00 89.88 169 PHE A O 1
ATOM 1296 N N . ALA A 1 170 ? 0.685 2.534 20.227 1.00 89.19 170 ALA A N 1
ATOM 1297 C CA . ALA A 1 170 ? -0.477 3.360 20.513 1.00 89.19 170 ALA A CA 1
ATOM 1298 C C . ALA A 1 170 ? -0.733 4.385 19.402 1.00 89.19 170 ALA A C 1
ATOM 1300 O O . ALA A 1 170 ? 0.101 5.233 19.093 1.00 89.19 170 ALA A O 1
ATOM 1301 N N . THR A 1 171 ? -1.931 4.316 18.839 1.00 93.69 171 THR A N 1
ATOM 1302 C CA . THR A 1 171 ? -2.393 5.211 17.774 1.00 93.69 171 THR A CA 1
ATOM 1303 C C . THR A 1 171 ? -2.915 6.542 18.312 1.00 93.69 171 THR A C 1
ATOM 1305 O O . THR A 1 171 ? -3.056 7.496 17.556 1.00 93.69 171 THR A O 1
ATOM 1308 N N . GLY A 1 172 ? -3.263 6.604 19.604 1.00 94.38 172 GLY A N 1
ATOM 1309 C CA . GLY A 1 172 ? -3.995 7.728 20.197 1.00 94.38 172 GLY A CA 1
ATOM 1310 C C . GLY A 1 172 ? -5.478 7.789 19.802 1.00 94.38 172 GLY A C 1
ATOM 1311 O O . GLY A 1 172 ? -6.191 8.685 20.246 1.00 94.38 172 GLY A O 1
ATOM 1312 N N . LEU A 1 173 ? -5.960 6.834 19.000 1.00 97.12 173 LEU A N 1
ATOM 1313 C CA . LEU A 1 173 ? -7.347 6.759 18.550 1.00 97.12 173 LEU A CA 1
ATOM 1314 C C . LEU A 1 173 ? -8.213 6.000 19.558 1.00 97.12 173 LEU A C 1
ATOM 1316 O O . LEU A 1 173 ? -7.743 5.090 20.248 1.00 97.12 173 LEU A O 1
ATOM 1320 N N . SER A 1 174 ? -9.495 6.358 19.638 1.00 97.81 174 SER A N 1
ATOM 1321 C CA . SER A 1 174 ? -10.462 5.665 20.494 1.00 97.81 174 SER A CA 1
ATOM 1322 C C . SER A 1 174 ? -10.829 4.284 19.944 1.00 97.81 174 SER A C 1
ATOM 1324 O O . SER A 1 174 ? -10.726 4.025 18.742 1.00 97.81 174 SER A O 1
ATOM 1326 N N . ASP A 1 175 ? -11.274 3.409 20.842 1.00 98.25 175 ASP A N 1
ATOM 1327 C CA . ASP A 1 175 ? -11.722 2.052 20.530 1.00 98.25 175 ASP A CA 1
ATOM 1328 C C . ASP A 1 175 ? -12.811 2.061 19.450 1.00 98.25 175 ASP A C 1
ATOM 1330 O O . ASP A 1 175 ? -13.699 2.914 19.454 1.00 98.25 175 ASP A O 1
ATOM 1334 N N . GLU A 1 176 ? -12.745 1.096 18.533 1.00 97.88 176 GLU A N 1
ATOM 1335 C CA . GLU A 1 176 ? -13.793 0.823 17.540 1.00 97.88 176 GLU A CA 1
ATOM 1336 C C . GLU A 1 176 ? -14.242 2.047 16.716 1.00 97.88 176 GLU A C 1
ATOM 1338 O O . GLU A 1 176 ? -15.413 2.213 16.363 1.00 97.88 176 GLU A O 1
ATOM 1343 N N . THR A 1 177 ? -13.299 2.920 16.367 1.00 97.94 177 THR A N 1
ATOM 1344 C CA . THR A 1 177 ? -13.568 4.125 15.569 1.00 97.94 177 THR A CA 1
ATOM 1345 C C . THR A 1 177 ? -13.273 3.956 14.086 1.00 97.94 177 THR A C 1
ATOM 1347 O O . THR A 1 177 ? -13.893 4.646 13.276 1.00 97.94 177 THR A O 1
ATOM 1350 N N . ILE A 1 178 ? -12.372 3.042 13.723 1.00 98.75 178 ILE A N 1
ATOM 1351 C CA . ILE A 1 178 ? -11.840 2.907 12.366 1.00 98.75 178 ILE A CA 1
ATOM 1352 C C . ILE A 1 178 ? -12.600 1.841 11.574 1.00 98.75 178 ILE A C 1
ATOM 1354 O O . ILE A 1 178 ? -12.762 0.709 12.028 1.00 98.75 178 ILE A O 1
ATOM 1358 N N . ASP A 1 179 ? -13.051 2.193 10.371 1.00 98.69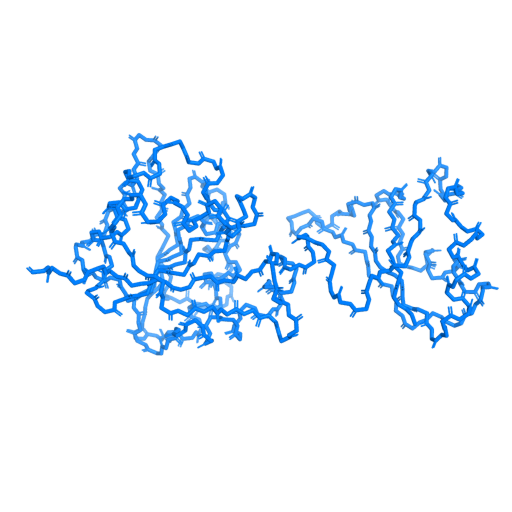 179 ASP A N 1
ATOM 1359 C CA . ASP A 1 179 ? -13.731 1.285 9.443 1.00 98.69 179 ASP A CA 1
ATOM 1360 C C . ASP A 1 179 ? -12.735 0.429 8.653 1.00 98.69 179 ASP A C 1
ATOM 1362 O O . ASP A 1 179 ? -12.969 -0.762 8.440 1.00 98.69 179 ASP A O 1
ATOM 1366 N N . VAL A 1 180 ? -11.619 1.024 8.218 1.00 98.75 180 VAL A N 1
ATOM 1367 C CA . VAL A 1 180 ? -10.577 0.336 7.441 1.00 98.75 180 VAL A CA 1
ATOM 1368 C C . VAL A 1 180 ? -9.189 0.737 7.929 1.00 98.75 180 VAL A C 1
ATOM 1370 O O . VAL A 1 180 ? -8.875 1.920 8.025 1.00 98.75 180 VAL A O 1
ATOM 1373 N N . ILE A 1 181 ? -8.338 -0.248 8.196 1.00 98.75 181 ILE A N 1
ATOM 1374 C CA . ILE A 1 181 ? -6.915 -0.060 8.486 1.00 98.75 181 ILE A CA 1
ATOM 1375 C C . ILE A 1 181 ? -6.112 -0.566 7.290 1.00 98.75 181 ILE A C 1
ATOM 1377 O O . ILE A 1 181 ? -6.312 -1.695 6.845 1.00 98.75 181 ILE A O 1
ATOM 1381 N N . LEU A 1 182 ? -5.187 0.249 6.795 1.00 98.31 182 LEU A N 1
ATOM 1382 C CA . LEU A 1 182 ? -4.151 -0.145 5.849 1.00 98.31 182 LEU A CA 1
ATOM 1383 C C . LEU A 1 182 ? -2.862 -0.408 6.628 1.00 98.31 182 LEU A C 1
ATOM 1385 O O . LEU A 1 182 ? -2.413 0.442 7.394 1.00 98.31 182 LEU A O 1
ATOM 1389 N N . LEU A 1 183 ? -2.283 -1.591 6.440 1.00 95.69 183 LEU A N 1
ATOM 1390 C CA . LEU A 1 183 ? -1.018 -2.006 7.040 1.00 95.69 183 LEU A CA 1
ATOM 1391 C C . LEU A 1 183 ? -0.100 -2.534 5.938 1.00 95.69 183 LEU A C 1
ATOM 1393 O O . LEU A 1 183 ? 0.071 -3.744 5.746 1.00 95.69 183 LEU A O 1
ATOM 1397 N N . TYR A 1 184 ? 0.408 -1.614 5.124 1.00 92.88 184 TYR A N 1
ATOM 1398 C CA . TYR A 1 184 ? 1.155 -1.951 3.917 1.00 92.88 184 TYR A CA 1
ATOM 1399 C C . TYR A 1 184 ? 2.647 -1.873 4.192 1.00 92.88 184 TYR A C 1
ATOM 1401 O O . TYR A 1 184 ? 3.195 -0.806 4.438 1.00 92.88 184 TYR A O 1
ATOM 1409 N N . ASP A 1 185 ? 3.285 -3.038 4.134 1.00 81.38 185 ASP A N 1
ATOM 1410 C CA . ASP A 1 185 ? 4.721 -3.209 4.301 1.00 81.38 185 ASP A CA 1
ATOM 1411 C C . ASP A 1 185 ? 5.305 -2.724 5.642 1.00 81.38 185 ASP A C 1
ATOM 1413 O O . ASP A 1 185 ? 6.393 -2.166 5.702 1.00 81.38 185 ASP A O 1
ATOM 1417 N N . VAL A 1 186 ? 4.583 -2.959 6.742 1.00 81.75 186 VAL A N 1
ATOM 1418 C CA . VAL A 1 186 ? 5.032 -2.581 8.097 1.00 81.75 186 VAL A CA 1
ATOM 1419 C C . VAL A 1 186 ? 5.588 -3.766 8.889 1.00 81.75 186 VAL A C 1
ATOM 1421 O O . VAL A 1 186 ? 6.515 -3.612 9.674 1.00 81.75 186 VAL A O 1
ATOM 1424 N N . PHE A 1 187 ? 5.063 -4.979 8.688 1.00 80.44 187 PHE A N 1
ATOM 1425 C CA . PHE A 1 187 ? 5.355 -6.136 9.552 1.00 80.44 187 PHE A CA 1
ATOM 1426 C C . PHE A 1 187 ? 6.834 -6.546 9.658 1.00 80.44 187 PHE A C 1
ATOM 1428 O O . PHE A 1 187 ? 7.198 -7.211 10.632 1.00 80.44 187 PHE A O 1
ATOM 1435 N N . HIS A 1 188 ? 7.670 -6.217 8.671 1.00 76.38 188 HIS A N 1
ATOM 1436 C CA . HIS A 1 188 ? 9.073 -6.633 8.652 1.00 76.38 188 HIS A CA 1
ATOM 1437 C C . HIS A 1 188 ? 9.928 -5.896 9.693 1.00 76.38 188 HIS A C 1
ATOM 1439 O O . HIS A 1 188 ? 10.848 -6.493 10.247 1.00 76.38 188 HIS A O 1
ATOM 1445 N N . ASP A 1 189 ? 9.556 -4.661 10.035 1.00 77.06 189 ASP A N 1
ATOM 1446 C CA . ASP A 1 189 ? 10.250 -3.839 11.031 1.00 77.06 189 ASP A CA 1
ATOM 1447 C C . ASP A 1 189 ? 9.717 -4.042 12.462 1.00 77.06 189 ASP A C 1
ATOM 1449 O O . ASP A 1 189 ? 10.308 -3.575 13.440 1.00 77.06 189 ASP A O 1
ATOM 1453 N N . ILE A 1 190 ? 8.602 -4.766 12.617 1.00 82.56 190 ILE A N 1
ATOM 1454 C CA . ILE A 1 190 ? 7.899 -4.911 13.895 1.00 82.56 190 ILE A CA 1
ATOM 1455 C C . ILE A 1 190 ? 8.276 -6.221 14.583 1.00 82.56 190 ILE A C 1
ATOM 1457 O O . ILE A 1 190 ? 7.912 -7.314 14.143 1.00 82.56 190 ILE A O 1
ATOM 1461 N N . LYS A 1 191 ? 8.966 -6.093 15.723 1.00 85.44 191 LYS A N 1
ATOM 1462 C CA . LYS A 1 191 ? 9.323 -7.225 16.593 1.00 85.44 191 LYS A CA 1
ATOM 1463 C C . LYS A 1 191 ? 8.116 -7.757 17.364 1.00 85.44 191 LYS A C 1
ATOM 1465 O O . LYS A 1 191 ? 7.831 -8.949 17.301 1.00 85.44 191 LYS A O 1
ATOM 1470 N N . ASP A 1 192 ? 7.393 -6.884 18.066 1.00 90.00 192 ASP A N 1
ATOM 1471 C CA . ASP A 1 192 ? 6.185 -7.263 18.807 1.00 90.00 192 ASP A CA 1
ATOM 1472 C C . ASP A 1 192 ? 4.937 -7.161 17.918 1.00 90.00 192 ASP A C 1
ATOM 1474 O O . ASP A 1 192 ? 4.145 -6.221 17.968 1.00 90.00 192 ASP A O 1
ATOM 1478 N N . ARG A 1 193 ?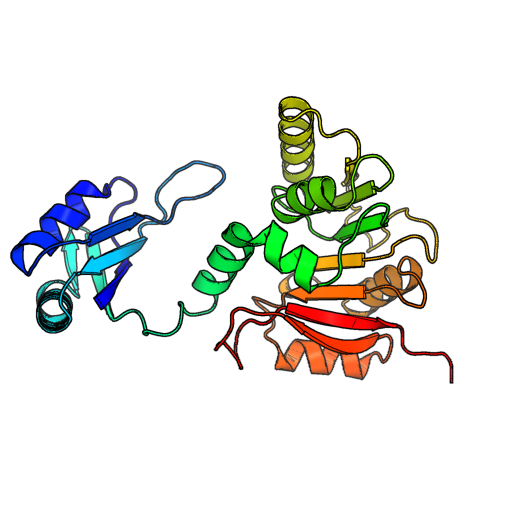 4.782 -8.166 17.055 1.00 91.00 193 ARG A N 1
ATOM 1479 C CA . ARG A 1 193 ? 3.654 -8.264 16.118 1.00 91.00 193 ARG A CA 1
ATOM 1480 C C . ARG A 1 193 ? 2.317 -8.442 16.837 1.00 91.00 193 ARG A C 1
ATOM 1482 O O . ARG A 1 193 ? 1.290 -8.009 16.317 1.00 91.00 193 ARG A O 1
ATOM 1489 N N . ARG A 1 194 ? 2.323 -9.056 18.025 1.00 93.19 194 ARG A N 1
ATOM 1490 C CA . ARG A 1 194 ? 1.120 -9.262 18.837 1.00 93.19 194 ARG A CA 1
ATOM 1491 C C . ARG A 1 194 ? 0.622 -7.941 19.407 1.00 93.19 194 ARG A C 1
ATOM 1493 O O . ARG A 1 194 ? -0.562 -7.658 19.264 1.00 93.19 194 ARG A O 1
ATOM 1500 N N . GLY A 1 195 ? 1.508 -7.139 19.999 1.00 94.38 195 GLY A N 1
ATOM 1501 C CA . GLY A 1 195 ? 1.170 -5.816 20.524 1.00 94.38 195 GLY A CA 1
ATOM 1502 C C . GLY A 1 195 ? 0.602 -4.897 19.442 1.00 94.38 195 GLY A C 1
ATOM 1503 O O . GLY A 1 195 ? -0.438 -4.272 19.651 1.00 94.38 195 GLY A O 1
ATOM 1504 N N . LEU A 1 196 ? 1.211 -4.897 18.249 1.00 94.88 196 LEU A N 1
ATOM 1505 C CA . LEU A 1 196 ? 0.667 -4.187 17.089 1.00 94.88 196 LEU A CA 1
ATOM 1506 C C . LEU A 1 196 ? -0.752 -4.664 16.763 1.00 94.88 196 LEU A C 1
ATOM 1508 O O . LEU A 1 196 ? -1.679 -3.862 16.699 1.00 94.88 196 LEU A O 1
ATOM 1512 N N . LEU A 1 197 ? -0.942 -5.972 16.574 1.00 96.25 197 LEU A N 1
ATOM 1513 C CA . LEU A 1 197 ? -2.244 -6.523 16.202 1.00 96.25 197 LEU A CA 1
ATOM 1514 C C . LEU A 1 197 ? -3.317 -6.292 17.274 1.00 96.25 197 LEU A C 1
ATOM 1516 O O . LEU A 1 197 ? -4.477 -6.099 16.920 1.00 96.25 197 LEU A O 1
ATOM 1520 N N . GLN A 1 198 ? -2.953 -6.258 18.557 1.00 96.62 198 GLN A N 1
ATOM 1521 C CA . GLN A 1 198 ? -3.864 -5.898 19.646 1.00 96.62 198 GLN A CA 1
ATOM 1522 C C . GLN A 1 198 ? -4.331 -4.446 19.545 1.00 96.62 198 GLN A C 1
ATOM 1524 O O . GLN A 1 198 ? -5.522 -4.182 19.705 1.00 96.62 198 GLN A O 1
ATOM 1529 N N . GLU A 1 199 ? -3.431 -3.516 19.235 1.00 97.12 199 GLU A N 1
ATOM 1530 C CA . GLU A 1 199 ? -3.793 -2.112 19.051 1.00 97.12 199 GLU A CA 1
ATOM 1531 C C . GLU A 1 199 ? -4.663 -1.905 17.806 1.00 97.12 199 GLU A C 1
ATOM 1533 O O . GLU A 1 199 ? -5.701 -1.245 17.879 1.00 97.12 199 GLU A O 1
ATOM 1538 N N . LEU A 1 200 ? -4.300 -2.523 16.676 1.00 97.69 200 LEU A N 1
ATOM 1539 C CA . LEU A 1 200 ? -5.117 -2.463 15.461 1.00 97.69 200 LEU A CA 1
ATOM 1540 C C . LEU A 1 200 ? -6.496 -3.086 15.698 1.00 97.69 200 LEU A C 1
ATOM 1542 O O . LEU A 1 200 ? -7.507 -2.550 15.251 1.00 97.69 200 LEU A O 1
ATOM 1546 N N . HIS A 1 201 ? -6.560 -4.183 16.456 1.00 97.94 201 HIS A N 1
ATOM 1547 C CA . HIS A 1 201 ? -7.824 -4.778 16.870 1.00 97.94 201 HIS A CA 1
ATOM 1548 C C . HIS A 1 201 ? -8.621 -3.828 17.773 1.00 97.94 201 HIS A C 1
ATOM 1550 O O . HIS A 1 201 ? -9.828 -3.713 17.609 1.00 97.94 201 HIS A O 1
ATOM 1556 N N . ARG A 1 202 ? -7.998 -3.118 18.716 1.00 97.75 202 ARG A N 1
ATOM 1557 C CA . ARG A 1 202 ? -8.707 -2.181 19.601 1.00 97.75 202 ARG A CA 1
ATOM 1558 C C . ARG A 1 202 ? -9.408 -1.067 18.815 1.00 97.75 202 ARG A C 1
ATOM 1560 O O . ARG A 1 202 ? -10.586 -0.810 19.049 1.00 97.75 202 ARG A O 1
ATOM 1567 N N . VAL A 1 203 ? -8.715 -0.435 17.868 1.00 98.44 203 VAL A N 1
ATOM 1568 C CA . VAL A 1 203 ? -9.247 0.733 17.138 1.00 98.44 203 VAL A CA 1
ATOM 1569 C C . VAL A 1 203 ? -10.179 0.374 15.980 1.00 98.44 203 VAL A C 1
ATOM 1571 O O . VAL A 1 203 ? -11.020 1.189 15.602 1.00 98.44 203 VAL A O 1
ATOM 1574 N N . LEU A 1 204 ? -10.059 -0.830 15.412 1.00 98.62 204 LEU A N 1
ATOM 1575 C CA . LEU A 1 204 ? -10.917 -1.278 14.315 1.00 98.62 204 LEU A CA 1
ATOM 1576 C C . LEU A 1 204 ? -12.346 -1.541 14.804 1.00 98.62 204 LEU A C 1
ATOM 1578 O O . LEU A 1 204 ? -12.555 -2.121 15.865 1.00 98.62 204 LEU A O 1
ATOM 1582 N N . ARG A 1 205 ? -13.360 -1.176 14.024 1.00 97.94 205 ARG A N 1
ATOM 1583 C CA . ARG A 1 205 ? -14.760 -1.541 14.296 1.00 97.94 205 ARG A CA 1
ATOM 1584 C C . ARG A 1 205 ? -14.989 -3.059 14.202 1.00 97.94 205 ARG A C 1
ATOM 1586 O O . ARG A 1 205 ? -14.245 -3.730 13.486 1.00 97.94 205 ARG A O 1
ATOM 1593 N N . PRO A 1 206 ? -16.034 -3.616 14.850 1.00 95.31 206 PRO A N 1
ATOM 1594 C CA . PRO A 1 206 ? -16.383 -5.043 14.774 1.00 95.31 206 PRO A CA 1
ATOM 1595 C C . PRO A 1 206 ? -16.423 -5.626 13.352 1.00 95.31 206 PRO A C 1
ATOM 1597 O O . PRO A 1 206 ? -15.873 -6.697 13.107 1.00 95.31 206 PRO A O 1
ATOM 1600 N N . GLU A 1 207 ? -17.012 -4.891 12.405 1.00 94.00 207 GLU A N 1
ATOM 1601 C CA . GLU A 1 207 ? -17.121 -5.292 10.991 1.00 94.00 207 GLU A CA 1
ATOM 1602 C C . GLU A 1 207 ? -16.063 -4.630 10.091 1.00 94.00 207 GLU A C 1
ATOM 1604 O O . GLU A 1 207 ? -16.099 -4.775 8.865 1.00 94.00 207 GLU A O 1
ATOM 1609 N N . GLY A 1 208 ? -15.121 -3.906 10.699 1.00 97.94 208 GLY A N 1
ATOM 1610 C CA . GLY A 1 208 ? -14.061 -3.201 9.998 1.00 97.94 208 GLY A CA 1
ATOM 1611 C C . GLY A 1 208 ? -13.068 -4.144 9.322 1.00 97.94 208 GLY A C 1
ATOM 1612 O O . GLY A 1 208 ? -13.018 -5.348 9.587 1.00 97.94 208 GLY A O 1
ATOM 1613 N N . ILE A 1 209 ? -12.268 -3.573 8.428 1.00 98.38 209 ILE A N 1
ATOM 1614 C CA . ILE A 1 209 ? -11.327 -4.301 7.578 1.00 98.38 209 ILE A CA 1
ATOM 1615 C C . ILE A 1 209 ? -9.901 -3.946 7.980 1.00 98.38 209 ILE A C 1
ATOM 1617 O O . ILE A 1 209 ? -9.528 -2.778 7.963 1.00 98.38 209 ILE A O 1
ATOM 1621 N N . LEU A 1 210 ? -9.084 -4.952 8.269 1.00 98.44 210 LEU A N 1
ATOM 1622 C CA . LEU A 1 210 ? -7.631 -4.814 8.299 1.00 98.44 210 LEU A CA 1
ATOM 1623 C C . LEU A 1 210 ? -7.075 -5.300 6.957 1.00 98.44 210 LEU A C 1
ATOM 1625 O O . LEU A 1 210 ? -7.083 -6.496 6.681 1.00 98.44 210 LEU A O 1
ATOM 1629 N N . SER A 1 211 ? -6.614 -4.376 6.122 1.00 97.44 211 SER A N 1
ATOM 1630 C CA . SER A 1 211 ? -5.996 -4.657 4.827 1.00 97.44 211 SER A CA 1
ATOM 1631 C C . SER A 1 211 ? -4.477 -4.688 4.970 1.00 97.44 211 SER A C 1
ATOM 1633 O O . SER A 1 211 ? -3.869 -3.705 5.396 1.00 97.44 211 SER A O 1
ATOM 1635 N N . VAL A 1 212 ? -3.850 -5.808 4.614 1.00 94.81 212 VAL A N 1
ATOM 1636 C CA . VAL A 1 212 ? -2.411 -6.032 4.789 1.00 94.81 212 VAL A CA 1
ATOM 1637 C C . VAL A 1 212 ? -1.755 -6.346 3.456 1.00 94.81 212 VAL A C 1
ATOM 1639 O O . VAL A 1 212 ? -2.194 -7.243 2.739 1.00 94.81 212 VAL A O 1
ATOM 1642 N N . PHE A 1 213 ? -0.646 -5.667 3.169 1.00 90.69 213 PHE A N 1
ATOM 1643 C CA . PHE A 1 213 ? 0.233 -6.010 2.054 1.00 90.69 213 PHE A CA 1
ATOM 1644 C C . PHE A 1 213 ? 1.609 -6.448 2.590 1.00 90.69 213 PHE A C 1
ATOM 1646 O O . PHE A 1 213 ? 2.405 -5.592 2.989 1.00 90.69 213 PHE A O 1
ATOM 1653 N N . PRO A 1 214 ? 1.894 -7.764 2.671 1.00 84.19 214 PRO A N 1
ATOM 1654 C CA . PRO A 1 214 ? 3.065 -8.298 3.369 1.00 84.19 214 PRO A CA 1
ATOM 1655 C C . PRO A 1 214 ? 4.287 -8.467 2.454 1.00 84.19 214 PRO A C 1
ATOM 1657 O O . PRO A 1 214 ? 4.821 -9.569 2.357 1.00 84.19 214 PRO A O 1
ATOM 1660 N N . MET A 1 215 ? 4.741 -7.397 1.794 1.00 78.12 215 MET A N 1
ATOM 1661 C CA . MET A 1 215 ? 5.810 -7.466 0.781 1.00 78.12 215 MET A CA 1
ATOM 1662 C C . MET A 1 215 ? 7.056 -8.231 1.260 1.00 78.12 215 MET A C 1
ATOM 1664 O O . MET A 1 215 ? 7.450 -9.189 0.614 1.00 78.12 215 MET A O 1
ATOM 1668 N N . HIS A 1 216 ? 7.628 -7.868 2.413 1.00 75.88 216 HIS A N 1
ATOM 1669 C CA . HIS A 1 216 ? 8.874 -8.477 2.908 1.00 75.88 216 HIS A CA 1
ATOM 1670 C C . HIS A 1 216 ? 8.686 -9.724 3.791 1.00 75.88 216 HIS A C 1
ATOM 1672 O O . HIS A 1 216 ? 9.650 -10.425 4.087 1.00 75.88 216 HIS A O 1
ATOM 1678 N N . VAL A 1 217 ? 7.468 -9.985 4.277 1.00 79.94 217 VAL A N 1
ATOM 1679 C CA . VAL A 1 217 ? 7.182 -11.139 5.156 1.00 79.94 217 VAL A CA 1
ATOM 1680 C C . VAL A 1 217 ? 6.656 -12.327 4.353 1.00 79.94 217 VAL A C 1
ATOM 1682 O O . VAL A 1 217 ? 6.854 -13.475 4.745 1.00 79.94 217 VAL A O 1
ATOM 1685 N N . GLY A 1 218 ? 6.010 -12.060 3.219 1.00 80.38 218 GLY A N 1
ATOM 1686 C CA . GLY A 1 218 ? 5.347 -13.065 2.409 1.00 80.38 218 GLY A CA 1
ATOM 1687 C C . GLY A 1 218 ? 3.986 -13.479 2.972 1.00 80.38 218 GLY A C 1
ATOM 1688 O O . GLY A 1 218 ? 3.669 -13.338 4.157 1.00 80.38 218 GLY A O 1
ATOM 1689 N N . THR A 1 219 ? 3.152 -14.017 2.085 1.00 84.81 219 THR A N 1
ATOM 1690 C CA . THR A 1 219 ? 1.752 -14.345 2.386 1.00 84.81 219 THR A CA 1
ATOM 1691 C C . THR A 1 219 ? 1.608 -15.483 3.400 1.00 84.81 219 THR A C 1
ATOM 1693 O O . THR A 1 219 ? 0.783 -15.387 4.305 1.00 84.81 219 THR A O 1
ATOM 1696 N N . ALA A 1 220 ? 2.399 -16.554 3.270 1.00 85.94 220 ALA A N 1
ATOM 1697 C CA . ALA A 1 220 ? 2.300 -17.721 4.152 1.00 85.94 220 ALA A CA 1
ATOM 1698 C C . ALA A 1 220 ? 2.636 -17.361 5.607 1.00 85.94 220 ALA A C 1
ATOM 1700 O O . ALA A 1 220 ? 1.818 -17.578 6.496 1.00 85.94 220 ALA A O 1
ATOM 1701 N N . ALA A 1 221 ? 3.776 -16.701 5.828 1.00 87.31 221 ALA A N 1
ATOM 1702 C CA . ALA A 1 221 ? 4.191 -16.284 7.163 1.00 87.31 221 ALA A CA 1
ATOM 1703 C C . ALA A 1 221 ? 3.212 -15.278 7.789 1.00 87.31 221 ALA A C 1
ATOM 1705 O O . ALA A 1 221 ? 2.946 -15.356 8.986 1.00 87.31 221 ALA A O 1
ATOM 1706 N N . LEU A 1 222 ? 2.629 -14.363 7.000 1.00 90.12 222 LEU A N 1
ATOM 1707 C CA . LEU A 1 222 ? 1.569 -13.485 7.502 1.00 90.12 222 LEU A CA 1
ATOM 1708 C C . LEU A 1 222 ? 0.372 -14.289 8.029 1.00 90.12 222 LEU A C 1
ATOM 1710 O O . LEU A 1 222 ? -0.139 -13.983 9.103 1.00 90.12 222 LEU A O 1
ATOM 1714 N N . LEU A 1 223 ? -0.093 -15.288 7.275 1.00 92.00 223 LEU A N 1
ATOM 1715 C CA . LEU A 1 223 ? -1.240 -16.104 7.678 1.00 92.00 223 LEU A CA 1
ATOM 1716 C C . LEU A 1 223 ? -0.947 -16.896 8.951 1.00 92.00 223 LEU A C 1
ATOM 1718 O O . LEU A 1 223 ? -1.814 -16.957 9.819 1.00 92.00 223 LEU A O 1
ATOM 1722 N N . ASP A 1 224 ? 0.267 -17.428 9.095 1.00 91.88 224 ASP A N 1
ATOM 1723 C CA . ASP A 1 224 ? 0.695 -18.113 10.317 1.00 91.88 224 ASP A CA 1
ATOM 1724 C C . ASP A 1 224 ? 0.635 -17.172 11.529 1.00 91.88 224 ASP A C 1
ATOM 1726 O O . ASP A 1 224 ? 0.017 -17.513 12.535 1.00 91.88 224 ASP A O 1
ATOM 1730 N N . ILE A 1 225 ? 1.167 -15.949 11.400 1.00 91.62 225 ILE A N 1
ATOM 1731 C CA . ILE A 1 225 ? 1.124 -14.914 12.452 1.00 91.62 225 ILE A CA 1
ATOM 1732 C C . ILE A 1 225 ? -0.324 -14.558 12.821 1.00 91.62 225 ILE A C 1
ATOM 1734 O O . ILE A 1 225 ? -0.671 -14.445 13.997 1.00 91.62 225 ILE A O 1
ATOM 1738 N N . MET A 1 226 ? -1.186 -14.367 11.819 1.00 94.19 226 MET A N 1
ATOM 1739 C CA . MET A 1 226 ? -2.593 -14.017 12.037 1.00 94.19 226 MET A CA 1
ATOM 1740 C C . MET A 1 226 ? -3.351 -15.142 12.755 1.00 94.19 226 MET A C 1
ATOM 1742 O O . MET A 1 226 ? -4.119 -14.873 13.682 1.00 94.19 226 MET A O 1
ATOM 1746 N N . ASN A 1 227 ? -3.102 -16.394 12.361 1.00 93.44 227 ASN A N 1
ATOM 1747 C CA . ASN A 1 227 ? -3.719 -17.577 12.958 1.00 93.44 227 ASN A CA 1
ATOM 1748 C C . ASN A 1 227 ? -3.217 -17.837 14.383 1.00 93.44 227 ASN A C 1
ATOM 1750 O O . ASN A 1 227 ? -4.021 -18.175 15.248 1.00 93.44 227 ASN A O 1
ATOM 1754 N N . GLU A 1 228 ? -1.919 -17.650 14.640 1.00 92.81 228 GLU A N 1
ATOM 1755 C CA . GLU A 1 228 ? -1.307 -17.833 15.961 1.00 92.81 228 GLU A CA 1
ATOM 1756 C C . GLU A 1 228 ? -1.987 -16.960 17.021 1.00 92.81 228 GLU A C 1
ATOM 1758 O O . GLU A 1 228 ? -2.294 -17.423 18.121 1.00 92.81 228 GLU A O 1
ATOM 1763 N N . PHE A 1 229 ? -2.248 -15.691 16.698 1.00 91.56 229 PHE A N 1
ATOM 1764 C CA . PHE A 1 229 ? -2.830 -14.760 17.663 1.00 91.56 229 PHE A CA 1
ATOM 1765 C C . PHE A 1 229 ? -4.354 -14.806 17.723 1.00 91.56 229 PHE A C 1
ATOM 1767 O O . PHE A 1 229 ? -4.924 -14.373 18.725 1.00 91.56 229 PHE A O 1
ATOM 1774 N N . GLY A 1 230 ? -5.020 -15.296 16.674 1.00 93.88 230 GLY A N 1
ATOM 1775 C CA . GLY A 1 230 ? -6.467 -15.503 16.673 1.00 93.88 230 GLY A CA 1
ATOM 1776 C C . GLY A 1 230 ? -7.292 -14.226 16.876 1.00 93.88 230 GLY A C 1
ATOM 1777 O O . GLY A 1 230 ? -8.441 -14.308 17.308 1.00 93.88 230 GLY A O 1
ATOM 1778 N N . LEU A 1 231 ? -6.736 -13.048 16.576 1.00 96.06 231 LEU A N 1
ATOM 1779 C CA . LEU A 1 231 ? -7.450 -11.763 16.655 1.00 96.06 231 LEU A CA 1
ATOM 1780 C C . LEU A 1 231 ? -8.267 -11.480 15.389 1.00 96.06 231 LEU A C 1
ATOM 1782 O O . LEU A 1 231 ? -9.304 -10.819 15.439 1.00 96.06 231 LEU A O 1
ATOM 1786 N N . PHE A 1 232 ? -7.807 -11.999 14.253 1.00 97.19 232 PHE A N 1
ATOM 1787 C CA . PHE A 1 232 ? -8.361 -11.719 12.939 1.00 97.19 232 PHE A CA 1
ATOM 1788 C C . PHE A 1 232 ? -8.570 -13.010 12.142 1.00 97.19 232 PHE A C 1
ATOM 1790 O O . PHE A 1 232 ? -7.831 -13.977 12.306 1.00 97.19 232 PHE A O 1
ATOM 1797 N N . ARG A 1 233 ? -9.550 -13.000 11.235 1.00 95.44 233 ARG A N 1
ATOM 1798 C CA . ARG A 1 233 ? -9.758 -14.029 10.205 1.00 95.44 233 ARG A CA 1
ATOM 1799 C C . ARG A 1 233 ? -9.605 -13.428 8.819 1.00 95.44 233 ARG A C 1
ATOM 1801 O O . ARG A 1 233 ? -10.012 -12.288 8.592 1.00 95.44 233 ARG A O 1
ATOM 1808 N N . LEU A 1 234 ? -9.068 -14.211 7.888 1.00 96.00 234 LEU A N 1
ATOM 1809 C CA . LEU A 1 234 ? -9.031 -13.838 6.477 1.00 96.00 234 LEU A CA 1
ATOM 1810 C C . LEU A 1 234 ? -10.465 -13.752 5.931 1.00 96.00 234 LEU A C 1
ATOM 1812 O O . LEU A 1 234 ? -11.248 -14.686 6.097 1.00 96.00 234 LEU A O 1
ATOM 1816 N N . ARG A 1 235 ? -10.800 -12.634 5.285 1.00 94.88 235 ARG A N 1
ATOM 1817 C CA . ARG A 1 235 ? -12.088 -12.406 4.620 1.00 94.88 235 ARG A CA 1
ATOM 1818 C C . ARG A 1 235 ? -11.981 -12.693 3.129 1.00 94.88 235 ARG A C 1
ATOM 1820 O O . ARG A 1 235 ? -12.728 -13.509 2.604 1.00 94.88 235 ARG A O 1
ATOM 1827 N N . ASP A 1 236 ? -11.053 -12.017 2.463 1.00 92.56 236 ASP A N 1
ATOM 1828 C CA . ASP A 1 236 ? -10.792 -12.155 1.034 1.00 92.56 236 ASP A CA 1
ATOM 1829 C C . ASP A 1 236 ? -9.369 -11.691 0.689 1.00 92.56 236 ASP A C 1
ATOM 1831 O O . ASP A 1 236 ? -8.585 -11.289 1.557 1.00 92.56 236 ASP A O 1
ATOM 1835 N N . ARG A 1 237 ? -9.032 -11.799 -0.595 1.00 90.31 237 ARG A N 1
ATOM 1836 C CA . ARG A 1 237 ? -7.760 -11.381 -1.178 1.00 90.31 237 ARG A CA 1
ATOM 1837 C C . ARG A 1 237 ? -8.050 -10.436 -2.331 1.00 90.31 237 ARG A C 1
ATOM 1839 O O . ARG A 1 237 ? -8.983 -10.660 -3.101 1.00 90.31 237 ARG A O 1
ATOM 1846 N N . CYS A 1 238 ? -7.232 -9.404 -2.466 1.00 81.06 238 CYS A N 1
ATOM 1847 C CA . CYS A 1 238 ? -7.264 -8.481 -3.585 1.00 81.06 238 CYS A CA 1
ATOM 1848 C C . CYS A 1 238 ? -5.874 -8.413 -4.216 1.00 81.06 238 CYS A C 1
ATOM 1850 O O . CYS A 1 238 ? -4.876 -8.190 -3.542 1.00 81.06 238 CYS A O 1
ATOM 1852 N N . GLY A 1 239 ? -5.809 -8.552 -5.530 1.00 71.38 239 GLY A N 1
ATOM 1853 C CA . GLY A 1 239 ? -4.578 -8.423 -6.293 1.00 71.38 239 GLY A CA 1
ATOM 1854 C C . GLY A 1 239 ? -4.896 -8.140 -7.755 1.00 71.38 239 GLY A C 1
ATOM 1855 O O . GLY A 1 239 ? -6.077 -8.096 -8.134 1.00 71.38 239 GLY A O 1
ATOM 1856 N N . PRO A 1 240 ? -3.872 -7.914 -8.583 1.00 62.34 240 PRO A N 1
ATOM 1857 C CA . PRO A 1 240 ? -4.066 -7.919 -10.020 1.00 62.34 240 PRO A CA 1
ATOM 1858 C C . PRO A 1 240 ? -4.597 -9.297 -10.466 1.00 62.34 240 PRO A C 1
ATOM 1860 O O . PRO A 1 240 ? -4.301 -10.327 -9.854 1.00 62.34 240 PRO A O 1
ATOM 1863 N N . GLU A 1 241 ? -5.433 -9.326 -11.504 1.00 55.97 241 GLU A N 1
ATOM 1864 C CA . GLU A 1 241 ? -5.962 -10.586 -12.046 1.00 55.97 241 GLU A CA 1
ATOM 1865 C C . GLU A 1 241 ? -4.819 -11.425 -12.634 1.00 55.97 241 GLU A C 1
ATOM 1867 O O . GLU A 1 241 ? -3.978 -10.897 -13.354 1.00 55.97 241 GLU A O 1
ATOM 1872 N N . GLY A 1 242 ? -4.771 -12.722 -12.304 1.00 49.94 242 GLY A N 1
ATOM 1873 C CA . GLY A 1 242 ? -3.709 -13.640 -12.746 1.00 49.94 242 GLY A CA 1
ATOM 1874 C C . GLY A 1 242 ? -2.530 -13.820 -11.775 1.00 49.94 242 GLY A C 1
ATOM 1875 O O . GLY A 1 242 ? -1.653 -14.632 -12.049 1.00 49.94 242 GLY A O 1
ATOM 1876 N N . TYR A 1 243 ? -2.522 -13.136 -10.622 1.00 53.78 243 TYR A N 1
ATOM 1877 C CA . TYR A 1 243 ? -1.391 -13.114 -9.675 1.00 53.78 243 TYR A CA 1
ATOM 1878 C C . TYR A 1 243 ? -1.671 -13.878 -8.382 1.00 53.78 243 TYR A C 1
ATOM 1880 O O . TYR A 1 243 ? -1.598 -13.337 -7.281 1.00 53.78 243 TYR A O 1
ATOM 1888 N N . GLN A 1 244 ? -1.987 -15.162 -8.507 1.00 48.97 244 GLN A N 1
ATOM 1889 C CA . GLN A 1 244 ? -2.161 -16.041 -7.354 1.00 48.97 244 GLN A CA 1
ATOM 1890 C C . GLN A 1 244 ? -0.809 -16.653 -6.972 1.00 48.97 244 GLN A C 1
ATOM 1892 O O . GLN A 1 244 ? -0.449 -17.675 -7.542 1.00 48.97 244 GLN A O 1
ATOM 1897 N N . ALA A 1 245 ? -0.049 -16.021 -6.064 1.00 50.97 245 ALA A N 1
ATOM 1898 C CA . ALA A 1 245 ? 0.854 -16.719 -5.119 1.00 50.97 245 ALA A CA 1
ATOM 1899 C C . ALA A 1 245 ? 1.806 -15.801 -4.327 1.00 50.97 245 ALA A C 1
ATOM 1901 O O . ALA A 1 245 ? 2.151 -16.157 -3.203 1.00 50.97 245 ALA A O 1
ATOM 1902 N N . ALA A 1 246 ? 2.263 -14.662 -4.863 1.00 49.50 246 ALA A N 1
ATOM 1903 C CA . ALA A 1 246 ? 3.445 -13.994 -4.289 1.00 49.50 246 ALA A CA 1
ATOM 1904 C C . ALA A 1 246 ? 3.203 -12.613 -3.656 1.00 49.50 246 ALA A C 1
ATOM 1906 O O . ALA A 1 246 ? 3.985 -12.198 -2.804 1.00 49.50 246 ALA A O 1
ATOM 1907 N N . SER A 1 247 ? 2.154 -11.874 -4.028 1.00 61.22 247 SER A N 1
ATOM 1908 C CA . SER A 1 247 ? 2.028 -10.467 -3.609 1.00 61.22 247 SER A CA 1
ATOM 1909 C C . SER A 1 247 ? 0.579 -9.972 -3.650 1.00 61.22 247 SER A C 1
ATOM 1911 O O . SER A 1 247 ? 0.227 -9.045 -4.372 1.00 61.22 247 SER A O 1
ATOM 1913 N N . GLU A 1 248 ? -0.295 -10.617 -2.886 1.00 76.75 248 GLU A N 1
ATOM 1914 C CA . GLU A 1 248 ? -1.688 -10.187 -2.753 1.00 76.75 248 GLU A CA 1
ATOM 1915 C C . GLU A 1 248 ? -1.852 -9.236 -1.561 1.00 76.75 248 GLU A C 1
ATOM 1917 O O . GLU A 1 248 ? -1.114 -9.304 -0.577 1.00 76.75 248 GLU A O 1
ATOM 1922 N N . VAL A 1 249 ? -2.854 -8.366 -1.635 1.00 89.38 249 VAL A N 1
ATOM 1923 C CA . VAL A 1 249 ? -3.409 -7.677 -0.471 1.00 89.38 249 VAL A CA 1
ATOM 1924 C C . VAL A 1 249 ? -4.380 -8.635 0.210 1.00 89.38 249 VAL A C 1
ATOM 1926 O O . VAL A 1 249 ? -5.297 -9.161 -0.424 1.00 89.38 249 VAL A O 1
ATOM 1929 N N . LEU A 1 250 ? -4.186 -8.873 1.501 1.00 93.75 250 LEU A N 1
ATOM 1930 C CA . LEU A 1 250 ? -5.030 -9.746 2.304 1.00 93.75 250 LEU A CA 1
ATOM 1931 C C . LEU A 1 250 ? -5.926 -8.902 3.201 1.00 93.75 250 LEU A C 1
ATOM 1933 O O . LEU A 1 250 ? -5.434 -8.094 3.989 1.00 93.75 250 LEU A O 1
ATOM 1937 N N . ASN A 1 251 ? -7.235 -9.115 3.099 1.00 96.62 251 ASN A N 1
ATOM 1938 C CA . ASN A 1 251 ? -8.216 -8.393 3.895 1.00 96.62 251 ASN A CA 1
ATOM 1939 C C . ASN A 1 251 ? -8.718 -9.285 5.020 1.00 96.62 251 ASN A C 1
ATOM 1941 O O . ASN A 1 251 ? -9.228 -10.382 4.786 1.00 96.62 251 ASN A O 1
ATOM 1945 N N . PHE A 1 252 ? -8.612 -8.789 6.243 1.00 97.56 252 PHE A N 1
ATOM 1946 C CA . PHE A 1 252 ? -9.003 -9.486 7.453 1.00 97.56 252 PHE A CA 1
ATOM 1947 C C . PHE A 1 252 ? -10.129 -8.751 8.178 1.00 97.56 252 PHE A C 1
ATOM 1949 O O . PHE A 1 252 ? -10.302 -7.543 8.033 1.00 97.56 252 PHE A O 1
ATOM 1956 N N . GLN A 1 253 ? -10.875 -9.483 8.999 1.00 97.25 253 GLN A N 1
ATOM 1957 C CA . GLN A 1 253 ? -11.846 -8.933 9.947 1.00 97.25 253 GLN A CA 1
ATOM 1958 C C . GLN A 1 253 ? -11.580 -9.486 11.342 1.00 97.25 253 GLN A C 1
ATOM 1960 O O . GLN A 1 253 ? -11.018 -10.576 11.473 1.00 97.25 253 GLN A O 1
ATOM 1965 N N . LYS A 1 254 ? -12.025 -8.771 12.380 1.00 97.12 254 LYS A N 1
ATOM 1966 C CA . LYS A 1 254 ? -11.974 -9.260 13.764 1.00 97.12 254 LYS A CA 1
ATOM 1967 C C . LYS A 1 254 ? -12.640 -10.622 13.885 1.00 97.12 254 LYS A C 1
ATOM 1969 O O . LYS A 1 254 ? -13.707 -10.840 13.303 1.00 97.12 254 LYS A O 1
ATOM 1974 N N . ASN A 1 255 ? -12.065 -11.520 14.676 1.00 92.25 255 ASN A N 1
ATOM 1975 C CA . ASN A 1 255 ? -12.784 -12.720 15.085 1.00 92.25 255 ASN A CA 1
ATOM 1976 C C . ASN A 1 255 ? -14.008 -12.335 15.920 1.00 92.25 255 ASN A C 1
ATOM 1978 O O . ASN A 1 255 ? -13.950 -11.434 16.754 1.00 92.25 255 ASN A O 1
ATOM 1982 N N . ARG A 1 256 ? -15.144 -12.989 15.656 1.00 76.31 256 ARG A N 1
ATOM 1983 C CA . ARG A 1 256 ? -16.329 -12.791 16.493 1.00 76.31 256 ARG A CA 1
ATOM 1984 C C . ARG A 1 256 ? -16.026 -13.381 17.872 1.00 76.31 256 ARG A C 1
ATOM 1986 O O . ARG A 1 256 ? -15.431 -14.461 17.914 1.00 76.31 256 ARG A O 1
ATOM 1993 N N . PRO A 1 257 ? -16.421 -12.720 18.972 1.00 61.12 257 PRO A N 1
ATOM 1994 C CA . PRO A 1 257 ? -16.450 -13.383 20.266 1.00 61.12 257 PRO A CA 1
ATOM 1995 C C . PRO A 1 257 ? -17.300 -14.652 20.124 1.00 61.12 257 PRO A C 1
ATOM 1997 O O . PRO A 1 257 ? -18.396 -14.588 19.558 1.00 61.12 257 PRO A O 1
ATOM 2000 N N . GLY A 1 258 ? -16.738 -15.790 20.531 1.00 48.19 258 GLY A N 1
ATOM 2001 C CA . GLY A 1 258 ? -17.457 -17.064 20.606 1.00 48.19 258 GLY A CA 1
ATOM 2002 C C . GLY A 1 258 ? -18.477 -17.086 21.734 1.00 48.19 258 GLY A C 1
ATOM 2003 O O . GLY A 1 258 ? -18.347 -16.257 22.664 1.00 48.19 258 GLY A O 1
#

Nearest PDB structures (foldseek):
  6ue5-assembly1_C  TM=9.460E-01  e=1.542E-08  Homo sapiens
  8c6j-assembly1_CE  TM=9.730E-01  e=2.638E-07  Homo sapiens
  4pon-assembly1_B  TM=7.250E-01  e=7.489E-10  Bacillus spizizenii str. W23
  7zez-assembly1_A  TM=9.148E-01  e=4.323E-07  Homo sapiens
  4ed5-assembly1_A  TM=7.731E-01  e=7.676E-08  Homo sapiens

Sequence (258 aa):
MQLYVGGFSSVTLEDELALAFSRFGAVESVEIVRDFQSGESKGFGTVRMTDDAEGEEAITQLNGTLLDGQKIMVSRMPDTLPGEFGVRQWLTENARQVLIKVGIRDRQMVLDYGCGPGTFTLAAAGIVGKDGKVYALDVRPRALERIREKAGSEKIENIETILMDTTGFATGLSDETIDVILLYDVFHDIKDRRGLLQELHRVLRPEGILSVFPMHVGTAALLDIMNEFGLFRLRDRCGPEGYQAASEVLNFQKNRPG

Foldseek 3Di:
DKKKKFFADQPDDFVLVLVLLPVLAHWPGWAFDADPVPRTGPRITMIDGPDDVSLVVSQVPQAQDDDVNTGMHMDDAPPPAHALVRQVVVCLVCVLVQCVVLPQAALFEEEEAQCFLNSNVVSSLVHNDPNHAYEYEHQDVVSVVNVVVVCVVVVRPRYHYDHDDPVAQARVAAFQRGQEYEAEQDVVVDPPPLRNLVNVLRRHHQFHKYKYWNSPCWDVNVVVSCVVNQQKDFDDWAGPPPDPDTTITTIIGGDDDD

Radius of gyration: 21.05 Å; Cα contacts (8 Å, |Δi|>4): 513; chains: 1; bounding box: 49×40×56 Å

pLDDT: mean 89.3, std 12.19, range [46.94, 98.88]

Secondary structure (DSSP, 8-state):
-EEEEES--TT--HHHHHHHHHTTS-EEEEEEEE-TTT--EEEEEEEEES-HHHHHHHHHHHTT-EETTEE-EEEEPPSS--STHHHHHHHHHTHHHHHHHHT--TT-EEEEET-TT-HHHHHHHHHH-TTSEEEEEES-HHHHHHHHHHHHHHT--SEEEEEPPTTS----PPTT-EEEEEEES-TTT-S-HHHHHHHHHHHEEEEEEEEEE-TTT-HHHHHHHHHHH-SEEEEEEE-STT--SS--EEEEEEPPP-

Solvent-accessible surface area (backbone atoms only — not comparable to full-atom values): 14033 Å² total; per-residue (Å²): 61,50,29,38,38,30,49,38,50,58,82,68,49,55,68,59,54,46,59,70,51,43,82,52,40,61,65,76,49,62,47,72,45,49,40,92,87,79,65,45,43,72,19,34,34,39,41,29,28,74,41,57,68,34,38,52,51,42,29,70,71,43,39,68,34,72,44,97,87,24,57,22,45,39,41,80,44,61,96,60,80,50,71,76,69,40,48,54,51,48,49,63,79,38,31,54,61,50,42,47,70,78,62,62,44,68,52,34,33,34,36,26,46,54,33,50,76,23,70,59,48,56,39,47,38,70,50,13,35,88,79,13,37,26,37,36,26,28,76,49,68,70,28,50,50,50,36,52,53,50,27,60,77,70,70,54,82,37,66,47,74,42,79,45,57,92,91,59,66,72,79,88,67,60,70,50,62,25,43,35,36,39,39,53,63,44,72,76,82,46,83,63,56,64,61,41,51,51,46,54,56,45,27,32,25,79,88,16,37,44,36,34,30,46,74,84,59,30,65,68,57,48,51,52,56,37,59,72,68,57,58,44,40,83,73,54,73,49,62,68,91,92,55,87,83,75,70,48,34,39,31,25,29,52,52,76,85,127

Mean predicted aligned error: 11.25 Å